Protein AF-0000000078662910 (afdb_homodimer)

Secondary structure (DSSP, 8-state):
--HHHHHHHHHHHH-TTS-HHHHHHHTT--HHHHHHHHHHHHHTTSEEEEEEEE-GGGGT--EEEEEEEEES---HHHHHHHHHHHTT-TTEEEEEEESSSSSEEEEEEESSHHHHHHHHHHTGGGSTTEEEEEEEEEEEEEE------GGGSPP-/--HHHHHHHHHHHH-TTS-HHHHHHHHT--HHHHHHHHHHHHHTTSEEEEEEEE-GGGGT--EEEEEEEEES---HHHHHHHHHHHTT-TTEEEEEEESSSSSEEEEEEESSHHHHHHHHHHTGGGSTTEEEEEEEEEEEEEE------GGGSPP-

Radius of gyration: 20.31 Å; Cα contacts (8 Å, |Δi|>4): 574; chains: 2; bounding box: 44×54×47 Å

Structure (mmCIF, N/CA/C/O backbone):
data_AF-0000000078662910-model_v1
#
loop_
_entity.id
_entity.type
_entity.pdbx_description
1 polymer 'Transcriptional regulator, AsnC family'
#
loop_
_atom_site.group_PDB
_atom_site.id
_atom_site.type_symbol
_atom_site.label_atom_id
_atom_site.label_alt_id
_atom_site.label_comp_id
_atom_site.label_asym_id
_atom_site.label_entity_id
_atom_site.label_seq_id
_atom_site.pdbx_PDB_ins_code
_atom_site.Cartn_x
_atom_site.Cartn_y
_atom_site.Cartn_z
_atom_site.occupancy
_atom_site.B_iso_or_equiv
_atom_site.auth_seq_id
_atom_site.auth_comp_id
_atom_site.auth_asym_id
_atom_site.auth_atom_id
_atom_site.pdbx_PDB_model_num
ATOM 1 N N . MET A 1 1 ? -18.156 4.426 16.062 1 88.19 1 MET A N 1
ATOM 2 C CA . MET A 1 1 ? -17.859 5.375 15 1 88.19 1 MET A CA 1
ATOM 3 C C . MET A 1 1 ? -19.109 5.703 14.195 1 88.19 1 MET A C 1
ATOM 5 O O . MET A 1 1 ? -19.859 4.805 13.805 1 88.19 1 MET A O 1
ATOM 9 N N . ASP A 1 2 ? -19.359 6.934 14.062 1 91.56 2 ASP A N 1
ATOM 10 C CA . ASP A 1 2 ? -20.562 7.344 13.336 1 91.56 2 ASP A CA 1
ATOM 11 C C . ASP A 1 2 ? -20.219 7.891 11.953 1 91.56 2 ASP A C 1
ATOM 13 O O . ASP A 1 2 ? -19.078 7.758 11.5 1 91.56 2 ASP A O 1
ATOM 17 N N . ARG A 1 3 ? -21.25 8.406 11.281 1 91.94 3 ARG A N 1
ATOM 18 C CA . ARG A 1 3 ? -21.109 8.844 9.891 1 91.94 3 ARG A CA 1
ATOM 19 C C . ARG A 1 3 ? -20.109 9.992 9.781 1 91.94 3 ARG A C 1
ATOM 21 O O . ARG A 1 3 ? -19.391 10.102 8.789 1 91.94 3 ARG A O 1
ATOM 28 N N . ALA A 1 4 ? -20.109 10.82 10.773 1 93.5 4 ALA A N 1
ATOM 29 C CA . ALA A 1 4 ? -19.188 11.945 10.773 1 93.5 4 ALA A CA 1
ATOM 30 C C . ALA A 1 4 ? -17.734 11.469 10.867 1 93.5 4 ALA A C 1
ATOM 32 O O . ALA A 1 4 ? -16.859 11.992 10.172 1 93.5 4 ALA A O 1
ATOM 33 N N . ASP A 1 5 ? -17.516 10.492 11.727 1 95.31 5 ASP A N 1
ATOM 34 C CA . ASP A 1 5 ? -16.188 9.914 11.852 1 95.31 5 ASP A CA 1
ATOM 35 C C . ASP A 1 5 ? -15.711 9.328 10.516 1 95.31 5 ASP A C 1
ATOM 37 O O . ASP A 1 5 ? -14.57 9.555 10.109 1 95.31 5 ASP A O 1
ATOM 41 N N . LEU A 1 6 ? -16.594 8.641 9.883 1 95 6 LEU A N 1
ATOM 42 C CA . LEU A 1 6 ? -16.234 7.992 8.617 1 95 6 LEU A CA 1
ATOM 43 C C . LEU A 1 6 ? -15.953 9.031 7.539 1 95 6 LEU A C 1
ATOM 45 O O . LEU A 1 6 ? -15.031 8.859 6.738 1 95 6 LEU A O 1
ATOM 49 N N . ALA A 1 7 ? -16.75 10.016 7.535 1 94.81 7 ALA A N 1
ATOM 50 C CA . ALA A 1 7 ? -16.516 11.109 6.59 1 94.81 7 ALA A CA 1
ATOM 51 C C . ALA A 1 7 ? -15.164 11.766 6.828 1 94.81 7 ALA A C 1
ATOM 53 O O . ALA A 1 7 ? -14.445 12.086 5.879 1 94.81 7 ALA A O 1
ATOM 54 N N . LEU A 1 8 ? -14.859 11.961 8.055 1 96.06 8 LEU A N 1
ATOM 55 C CA . LEU A 1 8 ? -13.57 12.539 8.414 1 96.06 8 LEU A CA 1
ATOM 56 C C . LEU A 1 8 ? -12.43 11.648 7.953 1 96.06 8 LEU A C 1
ATOM 58 O O . LEU A 1 8 ? -11.453 12.133 7.367 1 96.06 8 LEU A O 1
ATOM 62 N N . LEU A 1 9 ? -12.586 10.406 8.211 1 97.06 9 LEU A N 1
ATOM 63 C CA . LEU A 1 9 ? -11.547 9.453 7.836 1 97.06 9 LEU A CA 1
ATOM 64 C C . LEU A 1 9 ? -11.344 9.43 6.324 1 97.06 9 LEU A C 1
ATOM 66 O O . LEU A 1 9 ? -10.211 9.344 5.844 1 97.06 9 LEU A O 1
ATOM 70 N N . GLU A 1 10 ? -12.422 9.477 5.605 1 95.75 10 GLU A N 1
ATOM 71 C CA . GLU A 1 10 ? -12.328 9.539 4.148 1 95.75 10 GLU A CA 1
ATOM 72 C C . GLU A 1 10 ? -11.562 10.781 3.699 1 95.75 10 GLU A C 1
ATOM 74 O O . GLU A 1 10 ? -10.664 10.695 2.863 1 95.75 10 GLU A O 1
ATOM 79 N N . ALA A 1 11 ? -11.914 11.875 4.281 1 95.56 11 ALA A N 1
ATOM 80 C CA . ALA A 1 11 ? -11.312 13.148 3.895 1 95.56 11 ALA A CA 1
ATOM 81 C C . ALA A 1 11 ? -9.828 13.188 4.25 1 95.56 11 ALA A C 1
ATOM 83 O O . ALA A 1 11 ? -9 13.617 3.443 1 95.56 11 ALA A O 1
ATOM 84 N N . ILE A 1 12 ? -9.477 12.711 5.383 1 96.12 12 ILE A N 1
ATOM 85 C CA . ILE A 1 12 ? -8.102 12.844 5.848 1 96.12 12 ILE A CA 1
ATOM 86 C C . ILE A 1 12 ? -7.211 11.82 5.141 1 96.12 12 ILE A C 1
ATOM 88 O O . ILE A 1 12 ? -6.016 12.055 4.953 1 96.12 12 ILE A O 1
ATOM 92 N N . GLN A 1 13 ? -7.73 10.695 4.754 1 96.31 13 GLN A N 1
ATOM 93 C CA . GLN A 1 13 ? -6.984 9.766 3.908 1 96.31 13 GLN A CA 1
ATOM 94 C C . GLN A 1 13 ? -6.625 10.406 2.57 1 96.31 13 GLN A C 1
ATOM 96 O O . GLN A 1 13 ? -5.527 10.203 2.051 1 96.31 13 GLN A O 1
ATOM 101 N N . ALA A 1 14 ? -7.574 11.141 2.129 1 93.81 14 ALA A N 1
ATOM 102 C CA . ALA A 1 14 ? -7.395 11.773 0.824 1 93.81 14 ALA A CA 1
ATOM 103 C C . ALA A 1 14 ? -6.398 12.922 0.903 1 93.81 14 ALA A C 1
ATOM 105 O O . ALA A 1 14 ? -5.562 13.094 0.013 1 93.81 14 ALA A O 1
ATOM 106 N N . ASP A 1 15 ? -6.535 13.68 1.984 1 94.56 15 ASP A N 1
ATOM 107 C CA . ASP A 1 15 ? -5.672 14.844 2.152 1 94.56 15 ASP A CA 1
ATOM 108 C C . ASP A 1 15 ? -5.539 15.227 3.625 1 94.56 15 ASP A C 1
ATOM 110 O O . ASP A 1 15 ? -6.395 15.914 4.176 1 94.56 15 ASP A O 1
ATOM 114 N N . SER A 1 16 ? -4.391 14.914 4.129 1 94.94 16 SER A N 1
ATOM 115 C CA . SER A 1 16 ? -4.191 15.211 5.543 1 94.94 16 SER A CA 1
ATOM 116 C C . SER A 1 16 ? -3.543 16.578 5.738 1 94.94 16 SER A C 1
ATOM 118 O O . SER A 1 16 ? -3.3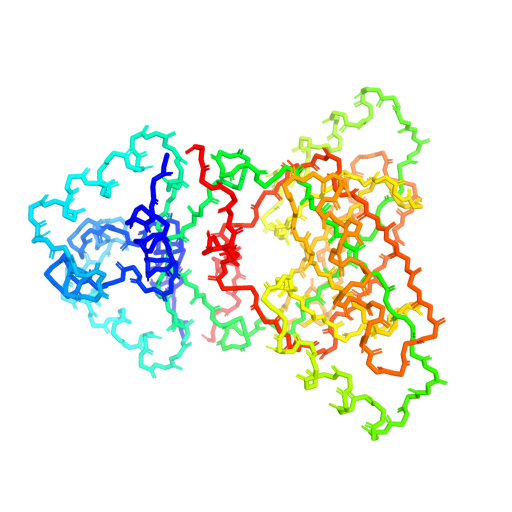24 17.016 6.875 1 94.94 16 SER A O 1
ATOM 120 N N . ALA A 1 17 ? -3.26 17.219 4.684 1 92.44 17 ALA A N 1
ATOM 121 C CA . ALA A 1 17 ? -2.648 18.547 4.781 1 92.44 17 ALA A CA 1
ATOM 122 C C . ALA A 1 17 ? -3.707 19.625 4.984 1 92.44 17 ALA A C 1
ATOM 124 O O . ALA A 1 17 ? -3.381 20.766 5.293 1 92.44 17 ALA A O 1
ATOM 125 N N . LEU A 1 18 ? -4.914 19.297 4.82 1 93.12 18 LEU A N 1
ATOM 126 C CA . LEU A 1 18 ? -6 20.25 5.004 1 93.12 18 LEU A CA 1
ATOM 127 C C . LEU A 1 18 ? -6 20.812 6.422 1 93.12 18 LEU A C 1
ATOM 129 O O . LEU A 1 18 ? -5.762 20.078 7.383 1 93.12 18 LEU A O 1
ATOM 133 N N . SER A 1 19 ? -6.336 22.062 6.508 1 94.31 19 SER A N 1
ATOM 134 C CA . SER A 1 19 ? -6.535 22.641 7.836 1 94.31 19 SER A CA 1
ATOM 135 C C . SER A 1 19 ? -7.781 22.078 8.5 1 94.31 19 SER A C 1
ATOM 137 O O . SER A 1 19 ? -8.68 21.562 7.824 1 94.31 19 SER A O 1
ATOM 139 N N . ILE A 1 20 ? -7.793 22.203 9.797 1 95.38 20 ILE A N 1
ATOM 140 C CA . ILE A 1 20 ? -8.969 21.766 10.539 1 95.38 20 ILE A CA 1
ATOM 141 C C . ILE A 1 20 ? -10.203 22.5 10.039 1 95.38 20 ILE A C 1
ATOM 143 O O . ILE A 1 20 ? -11.281 21.906 9.906 1 95.38 20 ILE A O 1
ATOM 147 N N . SER A 1 21 ? -10.016 23.781 9.773 1 96.81 21 SER A N 1
ATOM 148 C CA . SER A 1 21 ? -11.133 24.594 9.281 1 96.81 21 SER A CA 1
ATOM 149 C C . SER A 1 21 ? -11.625 24.078 7.934 1 96.81 21 SER A C 1
ATOM 151 O O . SER A 1 21 ? -12.836 23.922 7.727 1 96.81 21 SER A O 1
ATOM 153 N N . ASP A 1 22 ? -10.789 23.812 6.984 1 96.75 22 ASP A N 1
ATOM 154 C CA . ASP A 1 22 ? -11.148 23.297 5.664 1 96.75 22 ASP A CA 1
ATOM 155 C C . ASP A 1 22 ? -11.789 21.922 5.77 1 96.75 22 ASP A C 1
ATOM 157 O O . ASP A 1 22 ? -12.773 21.641 5.086 1 96.75 22 ASP A O 1
ATOM 161 N N . LEU A 1 23 ? -11.219 21.109 6.609 1 96.25 23 LEU A N 1
ATOM 162 C CA . LEU A 1 23 ? -11.75 19.766 6.836 1 96.25 23 LEU A CA 1
ATOM 163 C C . LEU A 1 23 ? -13.164 19.828 7.41 1 96.25 23 LEU A C 1
ATOM 165 O O . LEU A 1 23 ? -14.055 19.109 6.961 1 96.25 23 LEU A O 1
ATOM 169 N N . ALA A 1 24 ? -13.281 20.656 8.406 1 97.19 24 ALA A N 1
ATOM 170 C CA . ALA A 1 24 ? -14.586 20.828 9.047 1 97.19 24 ALA A CA 1
ATOM 171 C C . ALA A 1 24 ? -15.648 21.234 8.031 1 97.19 24 ALA A C 1
ATOM 173 O O . ALA A 1 24 ? -16.766 20.688 8.047 1 97.19 24 ALA A O 1
ATOM 174 N N . GLU A 1 25 ? -15.32 22.172 7.172 1 96.69 25 GLU A N 1
ATOM 175 C CA . GLU A 1 25 ? -16.234 22.609 6.121 1 96.69 25 GLU A CA 1
ATOM 176 C C . GLU A 1 25 ? -16.578 21.453 5.18 1 96.69 25 GLU A C 1
ATOM 178 O O . GLU A 1 25 ? -17.75 21.266 4.828 1 96.69 25 GLU A O 1
ATOM 183 N N . LYS A 1 26 ? -15.633 20.688 4.871 1 95.19 26 LYS A N 1
ATOM 184 C CA . LYS A 1 26 ? -15.797 19.594 3.928 1 95.19 26 LYS A CA 1
ATOM 185 C C . LYS A 1 26 ? -16.75 18.531 4.477 1 95.19 26 LYS A C 1
ATOM 187 O O . LYS A 1 26 ? -17.5 17.906 3.721 1 95.19 26 LYS A O 1
ATOM 192 N N . VAL A 1 27 ? -16.734 18.328 5.766 1 95.5 27 VAL A N 1
ATOM 193 C CA . VAL A 1 27 ? -17.516 17.219 6.324 1 95.5 27 VAL A CA 1
ATOM 194 C C . VAL A 1 27 ? -18.703 17.781 7.109 1 95.5 27 VAL A C 1
ATOM 196 O O . VAL A 1 27 ? -19.359 17.047 7.852 1 95.5 27 VAL A O 1
ATOM 199 N N . SER A 1 28 ? -18.922 19.047 7.074 1 96.06 28 SER A N 1
ATOM 200 C CA . SER A 1 28 ? -20.078 19.734 7.672 1 96.06 28 SER A CA 1
ATOM 201 C C . SER A 1 28 ? -20.062 19.594 9.188 1 96.06 28 SER A C 1
ATOM 203 O O . SER A 1 28 ? -21.078 19.203 9.781 1 96.06 28 SER A O 1
ATOM 205 N N . LEU A 1 29 ? -18.969 19.875 9.734 1 97.06 29 LEU A N 1
ATOM 206 C CA . LEU A 1 29 ? -18.781 19.953 11.18 1 97.06 29 LEU A CA 1
ATOM 207 C C . LEU A 1 29 ? -18.266 21.328 11.578 1 97.06 29 LEU A C 1
ATOM 209 O O . LEU A 1 29 ? -17.797 22.094 10.734 1 97.06 29 LEU A O 1
ATOM 213 N N . SER A 1 30 ? -18.484 21.609 12.883 1 97.44 30 SER A N 1
ATOM 214 C CA . SER A 1 30 ? -17.75 22.766 13.414 1 97.44 30 SER A CA 1
ATOM 215 C C . SER A 1 30 ? -16.266 22.453 13.547 1 97.44 30 SER A C 1
ATOM 217 O O . SER A 1 30 ? -15.883 21.297 13.711 1 97.44 30 SER A O 1
ATOM 219 N N . PRO A 1 31 ? -15.445 23.516 13.461 1 97.56 31 PRO A N 1
ATOM 220 C CA . PRO A 1 31 ? -14.016 23.281 13.664 1 97.56 31 PRO A CA 1
ATOM 221 C C . PRO A 1 31 ? -13.711 22.609 15 1 97.56 31 PRO A C 1
ATOM 223 O O . PRO A 1 31 ? -12.844 21.734 15.07 1 97.56 31 PRO A O 1
ATOM 226 N N . SER A 1 32 ? -14.406 22.953 16.047 1 97.94 32 SER A N 1
ATOM 227 C CA . SER A 1 32 ? -14.18 22.359 17.359 1 97.94 32 SER A CA 1
ATOM 228 C C . SER A 1 32 ? -14.547 20.875 17.375 1 97.94 32 SER A C 1
ATOM 230 O O . SER A 1 32 ? -13.805 20.047 17.922 1 97.94 32 SER A O 1
ATOM 232 N N . ALA A 1 33 ? -15.656 20.5 16.859 1 97.5 33 ALA A N 1
ATOM 233 C CA . ALA A 1 33 ? -16.094 19.109 16.766 1 97.5 33 ALA A CA 1
ATOM 234 C C . ALA A 1 33 ? -15.117 18.297 15.914 1 97.5 33 ALA A C 1
ATOM 236 O O . ALA A 1 33 ? -14.773 17.156 16.266 1 97.5 33 ALA A O 1
ATOM 237 N N . CYS A 1 34 ? -14.734 18.938 14.789 1 97.94 34 CYS A N 1
ATOM 238 C CA . CYS A 1 34 ? -13.781 18.281 13.898 1 97.94 34 CYS A CA 1
ATOM 239 C C . CYS A 1 34 ? -12.477 17.969 14.625 1 97.94 34 CYS A C 1
ATOM 241 O O . CYS A 1 34 ? -11.984 16.844 14.57 1 97.94 34 CYS A O 1
ATOM 243 N N . HIS A 1 35 ? -11.984 18.922 15.297 1 97.19 35 HIS A N 1
ATOM 244 C CA . HIS A 1 35 ? -10.734 18.766 16.031 1 97.19 35 HIS A CA 1
ATOM 245 C C . HIS A 1 35 ? -10.859 17.672 17.094 1 97.19 35 HIS A C 1
ATOM 247 O O . HIS A 1 35 ? -9.992 16.797 17.203 1 97.19 35 HIS A O 1
ATOM 253 N N . ARG A 1 36 ? -11.875 17.703 17.828 1 97.75 36 ARG A N 1
ATOM 254 C CA . ARG A 1 36 ? -12.102 16.734 18.891 1 97.75 36 ARG A CA 1
ATOM 255 C C . ARG A 1 36 ? -12.203 15.32 18.328 1 97.75 36 ARG A C 1
ATOM 257 O O . ARG A 1 36 ? -11.633 14.383 18.891 1 97.75 36 ARG A O 1
ATOM 264 N N . ARG A 1 37 ? -12.852 15.18 17.344 1 97.62 37 ARG A N 1
ATOM 265 C CA . ARG A 1 37 ? -13.062 13.859 16.734 1 97.62 37 ARG A CA 1
ATOM 266 C C . ARG A 1 37 ? -11.758 13.312 16.156 1 97.62 37 ARG A C 1
ATOM 268 O O . ARG A 1 37 ? -11.461 12.125 16.297 1 97.62 37 ARG A O 1
ATOM 275 N N . ILE A 1 38 ? -11.062 14.133 15.453 1 97.25 38 ILE A N 1
ATOM 276 C CA . ILE A 1 38 ? -9.773 13.711 14.914 1 97.25 38 ILE A CA 1
ATOM 277 C C . ILE A 1 38 ? -8.867 13.234 16.047 1 97.25 38 ILE A C 1
ATOM 279 O O . ILE A 1 38 ? -8.242 12.18 15.945 1 97.25 38 ILE A O 1
ATOM 283 N N . LYS A 1 39 ? -8.859 14 17.109 1 97.44 39 LYS A N 1
ATOM 284 C CA . LYS A 1 39 ? -8.031 13.633 18.266 1 97.44 39 LYS A CA 1
ATOM 285 C C . LYS A 1 39 ? -8.469 12.297 18.844 1 97.44 39 LYS A C 1
ATOM 287 O O . LYS A 1 39 ? -7.625 11.469 19.219 1 97.44 39 LYS A O 1
ATOM 292 N N . ALA A 1 40 ? -9.68 12.102 18.938 1 97.94 40 ALA A N 1
ATOM 293 C CA . ALA A 1 40 ? -10.211 10.844 19.438 1 97.94 40 ALA A CA 1
ATOM 294 C C . ALA A 1 40 ? -9.812 9.68 18.531 1 97.94 40 ALA A C 1
ATOM 296 O O . ALA A 1 40 ? -9.453 8.602 19.016 1 97.94 40 ALA A O 1
ATOM 297 N N . LEU A 1 41 ? -9.898 9.922 17.25 1 97.81 41 LEU A N 1
ATOM 298 C CA . LEU A 1 41 ? -9.547 8.898 16.281 1 97.81 41 LEU A CA 1
ATOM 299 C C . LEU A 1 41 ? -8.055 8.594 16.328 1 97.81 41 LEU A C 1
ATOM 301 O O . LEU A 1 41 ? -7.645 7.445 16.125 1 97.81 41 LEU A O 1
ATOM 305 N N . GLU A 1 42 ? -7.258 9.562 16.594 1 97.69 42 GLU A N 1
ATOM 306 C CA . GLU A 1 42 ? -5.824 9.359 16.781 1 97.69 42 GLU A CA 1
ATOM 307 C C . GLU A 1 42 ? -5.539 8.594 18.078 1 97.69 42 GLU A C 1
ATOM 309 O O . GLU A 1 42 ? -4.766 7.633 18.062 1 97.69 42 GLU A O 1
ATOM 314 N N . GLN A 1 43 ? -6.176 8.938 19.141 1 97.81 43 GLN A N 1
ATOM 315 C CA . GLN A 1 43 ? -5.961 8.32 20.453 1 97.81 43 GLN A CA 1
ATOM 316 C C . GLN A 1 43 ? -6.398 6.859 20.453 1 97.81 43 GLN A C 1
ATOM 318 O O . GLN A 1 43 ? -5.793 6.023 21.125 1 97.81 43 GLN A O 1
ATOM 323 N N . SER A 1 44 ? -7.441 6.59 19.719 1 97.25 44 SER A N 1
ATOM 324 C CA . SER A 1 44 ? -7.949 5.227 19.641 1 97.25 44 SER A CA 1
ATOM 325 C C . SER A 1 44 ? -7.051 4.352 18.766 1 97.25 44 SER A C 1
ATOM 327 O O . SER A 1 44 ? -7.184 3.125 18.766 1 97.25 44 SER A O 1
ATOM 329 N N . GLY A 1 45 ? -6.164 4.984 17.938 1 97.69 45 GLY A N 1
ATOM 330 C CA . GLY A 1 45 ? -5.254 4.246 17.078 1 97.69 45 GLY A CA 1
ATOM 331 C C . GLY A 1 45 ? -5.809 4.008 15.688 1 97.69 45 GLY A C 1
ATOM 332 O O . GLY A 1 45 ? -5.121 3.453 14.828 1 97.69 45 GLY A O 1
ATOM 333 N N . VAL A 1 46 ? -7.109 4.414 15.453 1 97.62 46 VAL A N 1
ATOM 334 C CA . VAL A 1 46 ? -7.699 4.262 14.133 1 97.62 46 VAL A CA 1
ATOM 335 C C . VAL A 1 46 ? -6.852 4.996 13.094 1 97.62 46 VAL A C 1
ATOM 337 O O . VAL A 1 46 ? -6.559 4.453 12.023 1 97.62 46 VAL A O 1
ATOM 340 N N . ILE A 1 47 ? -6.57 6.227 13.445 1 97.5 47 ILE A N 1
ATOM 341 C CA . ILE A 1 47 ? -5.535 6.918 12.68 1 97.5 47 ILE A CA 1
ATOM 342 C C . ILE A 1 47 ? -4.16 6.543 13.227 1 97.5 47 ILE A C 1
ATOM 344 O O . ILE A 1 47 ? -3.77 6.992 14.305 1 97.5 47 ILE A O 1
ATOM 348 N N . ALA A 1 48 ? -3.455 5.82 12.477 1 96.44 48 ALA A N 1
ATOM 349 C CA . ALA A 1 48 ? -2.184 5.281 12.953 1 96.44 48 ALA A CA 1
ATOM 350 C C . ALA A 1 48 ? -1.059 6.297 12.781 1 96.44 48 ALA A C 1
ATOM 352 O O . ALA A 1 48 ? -0.179 6.41 13.633 1 96.44 48 ALA A O 1
ATOM 353 N N . SER A 1 49 ? -1.057 6.996 11.688 1 95.5 49 SER A N 1
ATOM 354 C CA . SER A 1 49 ? -0.016 7.98 11.398 1 95.5 49 SER A CA 1
ATOM 355 C C . SER A 1 49 ? -0.387 8.844 10.203 1 95.5 49 SER A C 1
ATOM 357 O O . SER A 1 49 ? -1.404 8.602 9.547 1 95.5 49 SER A O 1
ATOM 359 N N . TYR A 1 50 ? 0.358 9.836 10.055 1 95.81 50 TYR A N 1
ATOM 360 C CA . TYR A 1 50 ? 0.32 10.68 8.867 1 95.81 50 TYR A CA 1
ATOM 361 C C . TYR A 1 50 ? 1.626 10.586 8.086 1 95.81 50 TYR A C 1
ATOM 363 O O . TYR A 1 50 ? 2.707 10.539 8.68 1 95.81 50 TYR A O 1
ATOM 371 N N . GLY A 1 51 ? 1.503 10.508 6.82 1 95.19 51 GLY A N 1
ATOM 372 C CA . GLY A 1 51 ? 2.713 10.422 6.02 1 95.19 51 GLY A CA 1
ATOM 373 C C . GLY A 1 51 ? 2.531 10.938 4.605 1 95.19 51 GLY A C 1
ATOM 374 O O . GLY A 1 51 ? 1.41 10.977 4.094 1 95.19 51 GLY A O 1
ATOM 375 N N . ALA A 1 52 ? 3.621 11.273 3.975 1 96.5 52 ALA A N 1
ATOM 376 C CA . ALA A 1 52 ? 3.604 11.648 2.564 1 96.5 52 ALA A CA 1
ATOM 377 C C . ALA A 1 52 ? 3.545 10.422 1.665 1 96.5 52 ALA A C 1
ATOM 379 O O . ALA A 1 52 ? 4.188 9.406 1.948 1 96.5 52 ALA A O 1
ATOM 380 N N . ARG A 1 53 ? 2.729 10.492 0.677 1 96.5 53 ARG A N 1
ATOM 381 C CA . ARG A 1 53 ? 2.75 9.523 -0.414 1 96.5 53 ARG A CA 1
ATOM 382 C C . ARG A 1 53 ? 3.645 10 -1.553 1 96.5 53 ARG A C 1
ATOM 384 O O . ARG A 1 53 ? 3.418 11.07 -2.121 1 96.5 53 ARG A O 1
ATOM 391 N N . LEU A 1 54 ? 4.621 9.172 -1.831 1 96.94 54 LEU A N 1
ATOM 392 C CA . LEU A 1 54 ? 5.59 9.555 -2.852 1 96.94 54 LEU A CA 1
ATOM 393 C C . LEU A 1 54 ? 5.27 8.883 -4.184 1 96.94 54 LEU A C 1
ATOM 395 O O . LEU A 1 54 ? 4.57 7.871 -4.223 1 96.94 54 LEU A O 1
ATOM 399 N N . GLU A 1 55 ? 5.746 9.531 -5.23 1 96.25 55 GLU A N 1
ATOM 400 C CA . GLU A 1 55 ? 5.66 8.945 -6.566 1 96.25 55 GLU A CA 1
ATOM 401 C C . GLU A 1 55 ? 6.934 8.188 -6.918 1 96.25 55 GLU A C 1
ATOM 403 O O . GLU A 1 55 ? 7.941 8.789 -7.297 1 96.25 55 GLU A O 1
ATOM 408 N N . PRO A 1 56 ? 6.863 6.871 -6.863 1 95.06 56 PRO A N 1
ATOM 409 C CA . PRO A 1 56 ? 8.094 6.086 -6.988 1 95.06 56 PRO A CA 1
ATOM 410 C C . PRO A 1 56 ? 8.781 6.281 -8.336 1 95.06 56 PRO A C 1
ATOM 412 O O . PRO A 1 56 ? 10.016 6.285 -8.406 1 95.06 56 PRO A O 1
ATOM 415 N N . ARG A 1 57 ? 8.078 6.441 -9.406 1 94.31 57 ARG A N 1
ATOM 416 C CA . ARG A 1 57 ? 8.688 6.598 -10.719 1 94.31 57 ARG A CA 1
ATOM 417 C C . ARG A 1 57 ? 9.555 7.852 -10.773 1 94.31 57 ARG A C 1
ATOM 419 O O . ARG A 1 57 ? 10.617 7.852 -11.406 1 94.31 57 ARG A O 1
ATOM 426 N N . LEU A 1 58 ? 9.125 8.844 -10.078 1 94.88 58 LEU A N 1
ATOM 427 C CA . LEU A 1 58 ? 9.867 10.094 -10.062 1 94.88 58 LEU A CA 1
ATOM 428 C C . LEU A 1 58 ? 11.078 10 -9.133 1 94.88 58 LEU A C 1
ATOM 430 O O . LEU A 1 58 ? 11.961 10.852 -9.172 1 94.88 58 LEU A O 1
ATOM 434 N N . LEU A 1 59 ? 11.125 8.961 -8.352 1 94.06 59 LEU A N 1
ATOM 435 C CA . LEU A 1 59 ? 12.273 8.688 -7.488 1 94.06 59 LEU A CA 1
ATOM 436 C C . LEU A 1 59 ? 13.234 7.711 -8.156 1 94.06 59 LEU A C 1
ATOM 438 O O . LEU A 1 59 ? 14.25 7.332 -7.562 1 94.06 59 LEU A O 1
ATOM 442 N N . GLY A 1 60 ? 12.82 7.277 -9.32 1 93.5 60 GLY A N 1
ATOM 443 C CA . GLY A 1 60 ? 13.641 6.312 -10.039 1 93.5 60 GLY A CA 1
ATOM 444 C C . GLY A 1 60 ? 13.32 4.875 -9.672 1 93.5 60 GLY A C 1
ATOM 445 O O . GLY A 1 60 ? 14.008 3.951 -10.109 1 93.5 60 GLY A O 1
ATOM 446 N N . LEU A 1 61 ? 12.391 4.691 -8.82 1 94.81 61 LEU A N 1
ATOM 447 C CA . LEU A 1 61 ? 11.93 3.348 -8.484 1 94.81 61 LEU A CA 1
ATOM 448 C C . LEU A 1 61 ? 10.93 2.842 -9.523 1 94.81 61 LEU A C 1
ATOM 450 O O . LEU A 1 61 ? 9.719 2.865 -9.289 1 94.81 61 LEU A O 1
ATOM 454 N N . THR A 1 62 ? 11.422 2.295 -10.539 1 95.31 62 THR A N 1
ATOM 455 C CA . THR A 1 62 ? 10.594 2.006 -11.703 1 95.31 62 THR A CA 1
ATOM 456 C C . THR A 1 62 ? 10.219 0.53 -11.75 1 95.31 62 THR A C 1
ATOM 458 O O . THR A 1 62 ? 9.438 0.107 -12.602 1 95.31 62 THR A O 1
ATOM 461 N N . VAL A 1 63 ? 10.742 -0.214 -10.789 1 96.31 63 VAL A N 1
ATOM 462 C CA . VAL A 1 63 ? 10.484 -1.65 -10.75 1 96.31 63 VAL A CA 1
ATOM 463 C C . VAL A 1 63 ? 9.75 -2.008 -9.461 1 96.31 63 VAL A C 1
ATOM 465 O O . VAL A 1 63 ? 10.172 -1.612 -8.375 1 96.31 63 VAL A O 1
ATOM 468 N N . GLU A 1 64 ? 8.664 -2.588 -9.617 1 97.25 64 GLU A N 1
ATOM 469 C CA . GLU A 1 64 ? 7.918 -3.145 -8.5 1 97.25 64 GLU A CA 1
ATOM 470 C C . GLU A 1 64 ? 7.668 -4.641 -8.688 1 97.25 64 GLU A C 1
ATOM 472 O O . GLU A 1 64 ? 7.215 -5.066 -9.75 1 97.25 64 GLU A O 1
ATOM 477 N N . VAL A 1 65 ? 7.992 -5.395 -7.648 1 98.19 65 VAL A N 1
ATOM 478 C CA . VAL A 1 65 ? 7.961 -6.848 -7.77 1 98.19 65 VAL A CA 1
ATOM 479 C C . VAL A 1 65 ? 7.18 -7.449 -6.605 1 98.19 65 VAL A C 1
ATOM 481 O O . VAL A 1 65 ? 7.348 -7.031 -5.457 1 98.19 65 VAL A O 1
ATOM 484 N N . PHE A 1 66 ? 6.293 -8.336 -6.926 1 98.38 66 PHE A N 1
ATOM 485 C CA . PHE A 1 66 ? 5.668 -9.203 -5.934 1 98.38 66 PHE A CA 1
ATOM 486 C C . PHE A 1 66 ? 6.336 -10.578 -5.914 1 98.38 66 PHE A C 1
ATOM 488 O O . PHE A 1 66 ? 6.465 -11.227 -6.957 1 98.38 66 PHE A O 1
ATOM 495 N N . VAL A 1 67 ? 6.73 -11.008 -4.727 1 98.25 67 VAL A N 1
ATOM 496 C CA . VAL A 1 67 ? 7.504 -12.242 -4.613 1 98.25 67 VAL A CA 1
ATOM 497 C C . VAL A 1 67 ? 6.762 -13.234 -3.725 1 98.25 67 VAL A C 1
ATOM 499 O O . VAL A 1 67 ? 6.523 -12.969 -2.545 1 98.25 67 VAL A O 1
ATOM 502 N N . GLU A 1 68 ? 6.43 -14.352 -4.312 1 98.12 68 GLU A N 1
ATOM 503 C CA . GLU A 1 68 ? 5.887 -15.469 -3.549 1 98.12 68 GLU A CA 1
ATOM 504 C C . GLU A 1 68 ? 6.996 -16.312 -2.943 1 98.12 68 GLU A C 1
ATOM 506 O O . GLU A 1 68 ? 7.902 -16.766 -3.654 1 98.12 68 GLU A O 1
ATOM 511 N N . ILE A 1 69 ? 6.859 -16.562 -1.655 1 98.31 69 ILE A N 1
ATOM 512 C CA . ILE A 1 69 ? 7.883 -17.312 -0.934 1 98.31 69 ILE A CA 1
ATOM 513 C C . ILE A 1 69 ? 7.301 -18.625 -0.429 1 98.31 69 ILE A C 1
ATOM 515 O O . ILE A 1 69 ? 6.199 -18.656 0.129 1 98.31 69 ILE A O 1
ATOM 519 N N . THR A 1 70 ? 8.008 -19.688 -0.69 1 97.88 70 THR A N 1
ATOM 520 C CA . THR A 1 70 ? 7.734 -20.984 -0.088 1 97.88 70 THR A CA 1
ATOM 521 C C . THR A 1 70 ? 8.836 -21.375 0.894 1 97.88 70 THR A C 1
ATOM 523 O O . THR A 1 70 ? 10.023 -21.266 0.576 1 97.88 70 THR A O 1
ATOM 526 N N . LEU A 1 71 ? 8.469 -21.766 2.055 1 97.81 71 LEU A N 1
ATOM 527 C CA . LEU A 1 71 ? 9.438 -22.141 3.08 1 97.81 71 LEU A CA 1
ATOM 528 C C . LEU A 1 71 ? 9.719 -23.641 3.047 1 97.81 71 LEU A C 1
ATOM 530 O O . LEU A 1 71 ? 8.938 -24.406 2.494 1 97.81 71 LEU A O 1
ATOM 534 N N . THR A 1 72 ? 10.828 -24 3.658 1 96.38 72 THR A N 1
ATOM 535 C CA . THR A 1 72 ? 11.25 -25.391 3.754 1 96.38 72 THR A CA 1
ATOM 536 C C . THR A 1 72 ? 10.328 -26.172 4.699 1 96.38 72 THR A C 1
ATOM 538 O O . THR A 1 72 ? 10.172 -27.375 4.566 1 96.38 72 THR A O 1
ATOM 541 N N . SER A 1 73 ? 9.859 -25.469 5.688 1 93.5 73 SER A N 1
ATOM 542 C CA . SER A 1 73 ? 8.945 -26.062 6.668 1 93.5 73 SER A CA 1
ATOM 543 C C . SER A 1 73 ? 8.039 -25 7.281 1 93.5 73 SER A C 1
ATOM 545 O O . SER A 1 73 ? 8.367 -23.812 7.281 1 93.5 73 SER A O 1
ATOM 547 N N . GLN A 1 74 ? 6.938 -25.422 7.762 1 89.75 74 GLN A N 1
ATOM 548 C CA . GLN A 1 74 ? 5.98 -24.516 8.398 1 89.75 74 GLN A CA 1
ATOM 549 C C . GLN A 1 74 ? 6.09 -24.578 9.914 1 89.75 74 GLN A C 1
ATOM 551 O O . GLN A 1 74 ? 5.145 -24.219 10.625 1 89.75 74 GLN A O 1
ATOM 556 N N . SER A 1 75 ? 7.254 -25.047 10.352 1 94.69 75 SER A N 1
ATOM 557 C CA . SER A 1 75 ? 7.465 -25.031 11.797 1 94.69 75 SER A CA 1
ATOM 558 C C . SER A 1 75 ? 7.496 -23.609 12.336 1 94.69 75 SER A C 1
ATOM 560 O O . SER A 1 75 ? 7.926 -22.672 11.641 1 94.69 75 SER A O 1
ATOM 562 N N . ARG A 1 76 ? 7.098 -23.547 13.586 1 94.88 76 ARG A N 1
ATOM 563 C CA . ARG A 1 76 ? 7.074 -22.234 14.242 1 94.88 76 ARG A CA 1
ATOM 564 C C . ARG A 1 76 ? 8.461 -21.594 14.219 1 94.88 76 ARG A C 1
ATOM 566 O O . ARG A 1 76 ? 8.578 -20.375 14.008 1 94.88 76 ARG A O 1
ATOM 573 N N . GLU A 1 77 ? 9.445 -22.406 14.445 1 96.19 77 GLU A N 1
ATOM 574 C CA . GLU A 1 77 ? 10.812 -21.891 14.508 1 96.19 77 GLU A CA 1
ATOM 575 C C . GLU A 1 77 ? 11.227 -21.281 13.172 1 96.19 77 GLU A C 1
ATOM 577 O O . GLU A 1 77 ? 11.758 -20.172 13.133 1 96.19 77 GLU A O 1
ATOM 582 N N . VAL A 1 78 ? 11 -21.984 12.141 1 96.38 78 VAL A N 1
ATOM 583 C CA . VAL A 1 78 ? 11.375 -21.531 10.812 1 96.38 78 VAL A CA 1
ATOM 584 C C . VAL A 1 78 ? 10.586 -20.266 10.461 1 96.38 78 VAL A C 1
ATOM 586 O O . VAL A 1 78 ? 11.148 -19.281 9.969 1 96.38 78 VAL A O 1
ATOM 589 N N . MET A 1 79 ? 9.32 -20.281 10.711 1 97.31 79 MET A N 1
ATOM 590 C CA . MET A 1 79 ? 8.453 -19.141 10.406 1 97.31 79 MET A CA 1
ATOM 591 C C . MET A 1 79 ? 8.875 -17.906 11.211 1 97.31 79 MET A C 1
ATOM 593 O O . MET A 1 79 ? 8.961 -16.812 10.664 1 97.31 79 MET A O 1
ATOM 597 N N . ASP A 1 80 ? 9.211 -18.125 12.477 1 97.56 80 ASP A N 1
ATOM 598 C CA . ASP A 1 80 ? 9.617 -17.016 13.328 1 97.56 80 ASP A CA 1
ATOM 599 C C . ASP A 1 80 ? 10.922 -16.391 12.828 1 97.56 80 ASP A C 1
ATOM 601 O O . ASP A 1 80 ? 11.055 -15.156 12.789 1 97.56 80 ASP A O 1
ATOM 605 N N . ARG A 1 81 ? 11.852 -17.25 12.5 1 97.56 81 ARG A N 1
ATOM 606 C CA . ARG A 1 81 ? 13.133 -16.766 12 1 97.56 81 ARG A CA 1
ATOM 607 C C . ARG A 1 81 ? 12.961 -15.984 10.703 1 97.56 81 ARG A C 1
ATOM 609 O O . ARG A 1 81 ? 13.562 -14.922 10.516 1 97.56 81 ARG A O 1
ATOM 616 N N . PHE A 1 82 ? 12.148 -16.484 9.852 1 98.06 82 PHE A N 1
ATOM 617 C CA . PHE A 1 82 ? 11.859 -15.828 8.586 1 98.06 82 PHE A CA 1
ATOM 618 C C . PHE A 1 82 ? 11.234 -14.461 8.812 1 98.06 82 PHE A C 1
ATOM 620 O O . PHE A 1 82 ? 11.711 -13.453 8.289 1 98.06 82 PHE A O 1
ATOM 627 N N . GLU A 1 83 ? 10.156 -14.383 9.641 1 98 83 GLU A N 1
ATOM 628 C CA . GLU A 1 83 ? 9.383 -13.164 9.875 1 98 83 GLU A CA 1
ATOM 629 C C . GLU A 1 83 ? 10.242 -12.094 10.555 1 98 83 GLU A C 1
ATOM 631 O O . GLU A 1 83 ? 10.117 -10.906 10.25 1 98 83 GLU A O 1
ATOM 636 N N . ARG A 1 84 ? 11.117 -12.508 11.391 1 97.25 84 ARG A N 1
ATOM 637 C CA . ARG A 1 84 ? 12.039 -11.57 12.016 1 97.25 84 ARG A CA 1
ATOM 638 C C . ARG A 1 84 ? 13.008 -10.984 10.992 1 97.25 84 ARG A C 1
ATOM 640 O O . ARG A 1 84 ? 13.234 -9.773 10.969 1 97.25 84 ARG A O 1
ATOM 647 N N . ALA A 1 85 ? 13.531 -11.812 10.172 1 97.69 85 ALA A N 1
ATOM 648 C CA . ALA A 1 85 ? 14.516 -11.406 9.172 1 97.69 85 ALA A CA 1
ATOM 649 C C . ALA A 1 85 ? 13.914 -10.438 8.164 1 97.69 85 ALA A C 1
ATOM 651 O O . ALA A 1 85 ? 14.578 -9.5 7.711 1 97.69 85 ALA A O 1
ATOM 652 N N . VAL A 1 86 ? 12.656 -10.672 7.75 1 97.31 86 VAL A N 1
ATOM 653 C CA . VAL A 1 86 ? 11.961 -9.805 6.809 1 97.31 86 VAL A CA 1
ATOM 654 C C . VAL A 1 86 ? 12.008 -8.359 7.305 1 97.31 86 VAL A C 1
ATOM 656 O O . VAL A 1 86 ? 12.188 -7.43 6.512 1 97.31 86 VAL A O 1
ATOM 659 N N . GLY A 1 87 ? 11.836 -8.188 8.609 1 95.06 87 GLY A N 1
ATOM 660 C CA . GLY A 1 87 ? 11.836 -6.867 9.219 1 95.06 87 GLY A CA 1
ATOM 661 C C . GLY A 1 87 ? 13.172 -6.16 9.133 1 95.06 87 GLY A C 1
ATOM 662 O O . GLY A 1 87 ? 13.242 -4.934 9.242 1 95.06 87 GLY A O 1
ATOM 663 N N . ASP A 1 88 ? 14.234 -6.867 8.859 1 93.5 88 ASP A N 1
ATOM 664 C CA . ASP A 1 88 ? 15.594 -6.332 8.859 1 93.5 88 ASP A CA 1
ATOM 665 C C . ASP A 1 88 ? 15.938 -5.711 7.512 1 93.5 88 ASP A C 1
ATOM 667 O O . ASP A 1 88 ? 16.938 -5.008 7.387 1 93.5 88 ASP A O 1
ATOM 671 N N . PHE A 1 89 ? 15.133 -5.926 6.555 1 93.31 89 PHE A N 1
ATOM 672 C CA . PHE A 1 89 ? 15.469 -5.469 5.215 1 93.31 89 PHE A CA 1
ATOM 673 C C . PHE A 1 89 ? 14.508 -4.379 4.754 1 93.31 89 PHE A C 1
ATOM 675 O O . PHE A 1 89 ? 13.344 -4.656 4.457 1 93.31 89 PHE A O 1
ATOM 682 N N . ASP A 1 90 ? 15.008 -3.197 4.469 1 89.56 90 ASP A N 1
ATOM 683 C CA . ASP A 1 90 ? 14.195 -2.047 4.078 1 89.56 90 ASP A CA 1
ATOM 684 C C . ASP A 1 90 ? 13.68 -2.201 2.65 1 89.56 90 ASP A C 1
ATOM 686 O O . ASP A 1 90 ? 12.68 -1.588 2.279 1 89.56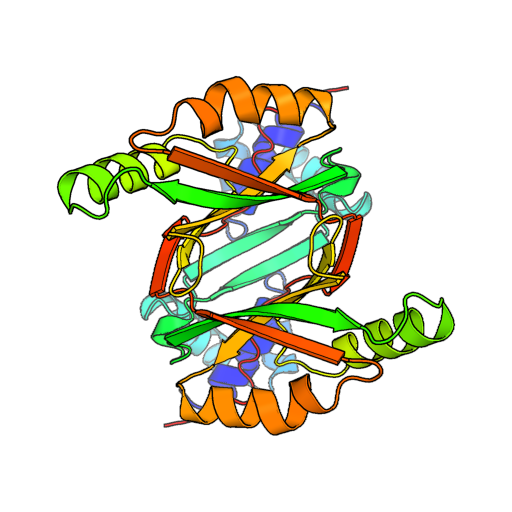 90 ASP A O 1
ATOM 690 N N . ASP A 1 91 ? 14.367 -3.039 1.947 1 90.94 91 ASP A N 1
ATOM 691 C CA . ASP A 1 91 ? 13.984 -3.232 0.552 1 90.94 91 ASP A CA 1
ATOM 692 C C . ASP A 1 91 ? 12.656 -3.973 0.446 1 90.94 91 ASP A C 1
ATOM 694 O O . ASP A 1 91 ? 12.008 -3.953 -0.604 1 90.94 91 ASP A O 1
ATOM 698 N N . ILE A 1 92 ? 12.336 -4.691 1.467 1 96.44 92 ILE A N 1
ATOM 699 C CA . ILE A 1 92 ? 11.023 -5.328 1.534 1 96.44 92 ILE A CA 1
ATOM 700 C C . ILE A 1 92 ? 9.992 -4.324 2.039 1 96.44 92 ILE A C 1
ATOM 702 O O . ILE A 1 92 ? 10.055 -3.889 3.191 1 96.44 92 ILE A O 1
ATOM 706 N N . LEU A 1 93 ? 9.07 -4.012 1.164 1 96.69 93 LEU A N 1
ATOM 707 C CA . LEU A 1 93 ? 8.086 -2.986 1.494 1 96.69 93 LEU A CA 1
ATOM 708 C C . LEU A 1 93 ? 6.965 -3.564 2.352 1 96.69 93 LEU A C 1
ATOM 710 O O . LEU A 1 93 ? 6.465 -2.895 3.256 1 96.69 93 LEU A O 1
ATOM 714 N N . GLU A 1 94 ? 6.531 -4.746 2.027 1 97.88 94 GLU A N 1
ATOM 715 C CA . GLU A 1 94 ? 5.438 -5.438 2.703 1 97.88 94 GLU A CA 1
ATOM 716 C C . GLU A 1 94 ? 5.637 -6.949 2.67 1 97.88 94 GLU A C 1
ATOM 718 O O . GLU A 1 94 ? 6.332 -7.469 1.794 1 97.88 94 GLU A O 1
ATOM 723 N N . CYS A 1 95 ? 5.02 -7.562 3.629 1 98.62 95 CYS A N 1
ATOM 724 C CA . CYS A 1 95 ? 5.031 -9.016 3.715 1 98.62 95 CYS A CA 1
ATOM 725 C C . CYS A 1 95 ? 3.75 -9.539 4.355 1 98.62 95 CYS A C 1
ATOM 727 O O . CYS A 1 95 ? 3.32 -9.023 5.395 1 98.62 95 CYS A O 1
ATOM 729 N N . HIS A 1 96 ? 3.201 -10.508 3.717 1 98.56 96 HIS A N 1
ATOM 730 C CA . HIS A 1 96 ? 1.977 -11.133 4.203 1 98.56 96 HIS A CA 1
ATOM 731 C C . HIS A 1 96 ? 2.137 -12.648 4.309 1 98.56 96 HIS A C 1
ATOM 733 O O . HIS A 1 96 ? 2.67 -13.281 3.398 1 98.56 96 HIS A O 1
ATOM 739 N N . LEU A 1 97 ? 1.692 -13.25 5.398 1 98.5 97 LEU A N 1
ATOM 740 C CA . LEU A 1 97 ? 1.431 -14.68 5.449 1 98.5 97 LEU A CA 1
ATOM 741 C C . LEU A 1 97 ? 0.165 -15.031 4.676 1 98.5 97 LEU A C 1
ATOM 743 O O . LEU A 1 97 ? -0.9 -14.461 4.93 1 98.5 97 LEU A O 1
ATOM 747 N N . MET A 1 98 ? 0.238 -16.016 3.873 1 98.12 98 MET A N 1
ATOM 748 C CA . MET A 1 98 ? -0.824 -16.219 2.893 1 98.12 98 MET A CA 1
ATOM 749 C C . MET A 1 98 ? -1.523 -17.562 3.125 1 98.12 98 MET A C 1
ATOM 751 O O . MET A 1 98 ? -0.918 -18.5 3.639 1 98.12 98 MET A O 1
ATOM 755 N N . SER A 1 99 ? -2.799 -17.688 2.695 1 96.12 99 SER A N 1
ATOM 756 C CA . SER A 1 99 ? -3.562 -18.922 2.725 1 96.12 99 SER A CA 1
ATOM 757 C C . SER A 1 99 ? -3.385 -19.719 1.432 1 96.12 99 SER A C 1
ATOM 759 O O . SER A 1 99 ? -3.842 -20.859 1.325 1 96.12 99 SER A O 1
ATOM 761 N N . GLY A 1 100 ? -2.725 -19.188 0.469 1 85.81 100 GLY A N 1
ATOM 762 C CA . GLY A 1 100 ? -2.668 -19.797 -0.85 1 85.81 100 GLY A CA 1
ATOM 763 C C . GLY A 1 100 ? -1.466 -20.703 -1.037 1 85.81 100 GLY A C 1
ATOM 764 O O . GLY A 1 100 ? -0.939 -21.25 -0.067 1 85.81 100 GLY A O 1
ATOM 765 N N . ALA A 1 101 ? -1.103 -20.891 -2.305 1 88.38 101 ALA A N 1
ATOM 766 C CA . ALA A 1 101 ? -0.038 -21.812 -2.68 1 88.38 101 ALA A CA 1
ATOM 767 C C . ALA A 1 101 ? 1.306 -21.375 -2.111 1 88.38 101 ALA A C 1
ATOM 769 O O . ALA A 1 101 ? 2.139 -22.203 -1.745 1 88.38 101 ALA A O 1
ATOM 770 N N . ALA A 1 102 ? 1.485 -20.109 -2.01 1 93.81 102 ALA A N 1
ATOM 771 C CA . ALA A 1 102 ? 2.709 -19.594 -1.408 1 93.81 102 ALA A CA 1
ATOM 772 C C . ALA A 1 102 ? 2.523 -19.344 0.086 1 93.81 102 ALA A C 1
ATOM 774 O O . ALA A 1 102 ? 1.428 -19 0.532 1 93.81 102 ALA A O 1
ATOM 775 N N . ASP A 1 103 ? 3.627 -19.484 0.838 1 97.69 103 ASP A N 1
ATOM 776 C CA . ASP A 1 103 ? 3.574 -19.219 2.271 1 97.69 103 ASP A CA 1
ATOM 777 C C . ASP A 1 103 ? 3.506 -17.719 2.547 1 97.69 103 ASP A C 1
ATOM 779 O O . ASP A 1 103 ? 2.73 -17.266 3.395 1 97.69 103 ASP A O 1
ATOM 783 N N . TYR A 1 104 ? 4.328 -16.984 1.816 1 98.5 104 TYR A N 1
ATOM 784 C CA . TYR A 1 104 ? 4.355 -15.531 2.012 1 98.5 104 TYR A CA 1
ATOM 785 C C . TYR A 1 104 ? 4.32 -14.805 0.674 1 98.5 104 TYR A C 1
ATOM 787 O O . TYR A 1 104 ? 4.754 -15.336 -0.347 1 98.5 104 TYR A O 1
ATOM 795 N N . LEU A 1 105 ? 3.775 -13.578 0.676 1 98.56 105 LEU A N 1
ATOM 796 C CA . LEU A 1 105 ? 3.846 -12.633 -0.431 1 98.56 105 LEU A CA 1
ATOM 797 C C . LEU A 1 105 ? 4.574 -11.359 -0.013 1 98.56 105 LEU A C 1
ATOM 799 O O . LEU A 1 105 ? 4.184 -10.711 0.958 1 98.56 105 LEU A O 1
ATOM 803 N N . LEU A 1 106 ? 5.652 -11.039 -0.688 1 98.62 106 LEU A N 1
ATOM 804 C CA . LEU A 1 106 ? 6.43 -9.828 -0.444 1 98.62 106 LEU A CA 1
ATOM 805 C C . LEU A 1 106 ? 6.219 -8.812 -1.559 1 98.62 106 LEU A C 1
ATOM 807 O O . LEU A 1 106 ? 5.93 -9.18 -2.699 1 98.62 106 LEU A O 1
ATOM 811 N N . ARG A 1 107 ? 6.324 -7.625 -1.262 1 98.44 107 ARG A N 1
ATOM 812 C CA . ARG A 1 107 ? 6.406 -6.523 -2.217 1 98.44 107 ARG A CA 1
ATOM 813 C C . ARG A 1 107 ? 7.766 -5.832 -2.141 1 98.44 107 ARG A C 1
ATOM 815 O O . ARG A 1 107 ? 8.234 -5.488 -1.053 1 98.44 107 ARG A O 1
ATOM 822 N N . VAL A 1 108 ? 8.406 -5.625 -3.275 1 97.75 108 VAL A N 1
ATOM 823 C CA . VAL A 1 108 ? 9.734 -5.039 -3.355 1 97.75 108 VAL A CA 1
ATOM 824 C C . VAL A 1 108 ? 9.766 -3.967 -4.445 1 97.75 108 VAL A C 1
ATOM 826 O O . VAL A 1 108 ? 9.117 -4.113 -5.484 1 97.75 108 VAL A O 1
ATOM 829 N N . ALA A 1 109 ? 10.477 -2.965 -4.227 1 95.25 109 ALA A N 1
ATOM 830 C CA . ALA A 1 109 ? 10.703 -1.931 -5.234 1 95.25 109 ALA A CA 1
ATOM 831 C C . ALA A 1 109 ? 12.188 -1.765 -5.523 1 95.25 109 ALA A C 1
ATOM 833 O O . ALA A 1 109 ? 13.023 -1.882 -4.621 1 95.25 109 ALA A O 1
ATOM 834 N N . ALA A 1 110 ? 12.508 -1.479 -6.719 1 96 110 ALA A N 1
ATOM 835 C CA . ALA A 1 110 ? 13.883 -1.26 -7.168 1 96 110 ALA A CA 1
ATOM 836 C C . ALA A 1 110 ? 13.93 -0.205 -8.273 1 96 110 ALA A C 1
ATOM 838 O O . ALA A 1 110 ? 12.922 0.076 -8.922 1 96 110 ALA A O 1
ATOM 839 N N . CYS A 1 111 ? 15.117 0.342 -8.492 1 94.44 111 CYS A N 1
ATOM 840 C CA . CYS A 1 111 ? 15.297 1.35 -9.531 1 94.44 111 CYS A CA 1
ATOM 841 C C . CYS A 1 111 ? 15.297 0.712 -10.914 1 94.44 111 CYS A C 1
ATOM 843 O O . CYS A 1 111 ? 14.859 1.332 -11.883 1 94.44 111 CYS A O 1
ATOM 845 N N . ASP A 1 112 ? 15.898 -0.467 -10.977 1 94.88 112 ASP A N 1
ATOM 846 C CA . ASP A 1 112 ? 16 -1.209 -12.227 1 94.88 112 ASP A CA 1
ATOM 847 C C . ASP A 1 112 ? 16.234 -2.697 -11.969 1 94.88 112 ASP A C 1
ATOM 849 O O . ASP A 1 112 ? 16.203 -3.141 -10.812 1 94.88 112 ASP A O 1
ATOM 853 N N . LEU A 1 113 ? 16.344 -3.416 -13.055 1 96.06 113 LEU A N 1
ATOM 854 C CA . LEU A 1 113 ? 16.5 -4.863 -12.945 1 96.06 113 LEU A CA 1
ATOM 855 C C . LEU A 1 113 ? 17.797 -5.219 -12.25 1 96.06 113 LEU A C 1
ATOM 857 O O . LEU A 1 113 ? 17.875 -6.215 -11.523 1 96.06 113 LEU A O 1
ATOM 861 N N . ASP A 1 114 ? 18.828 -4.398 -12.484 1 96.56 114 ASP A N 1
ATOM 862 C CA . ASP A 1 114 ? 20.125 -4.648 -11.852 1 96.56 114 ASP A CA 1
ATOM 863 C C . ASP A 1 114 ? 20.016 -4.516 -10.336 1 96.56 114 ASP A C 1
ATOM 865 O O . ASP A 1 114 ? 20.562 -5.352 -9.602 1 96.56 114 ASP A O 1
ATOM 869 N N . GLN A 1 115 ? 19.406 -3.443 -9.922 1 94.69 115 GLN A N 1
ATOM 870 C CA . GLN A 1 115 ? 19.234 -3.299 -8.477 1 94.69 115 GLN A CA 1
ATOM 871 C C . GLN A 1 115 ? 18.375 -4.426 -7.914 1 94.69 115 GLN A C 1
ATOM 873 O O . GLN A 1 115 ? 18.625 -4.906 -6.805 1 94.69 115 GLN A O 1
ATOM 878 N N . TYR A 1 116 ? 17.344 -4.84 -8.711 1 97.12 116 TYR A N 1
ATOM 879 C CA . TYR A 1 116 ? 16.531 -5.941 -8.219 1 97.12 116 TYR A CA 1
ATOM 880 C C . TYR A 1 116 ? 17.359 -7.211 -8.07 1 97.12 116 TYR A C 1
ATOM 882 O O . TYR A 1 116 ? 17.203 -7.961 -7.102 1 97.12 116 TYR A O 1
ATOM 890 N N . ASP A 1 117 ? 18.109 -7.43 -9.031 1 97.25 117 ASP A N 1
ATOM 891 C CA . ASP A 1 117 ? 18.984 -8.594 -8.953 1 97.25 117 ASP A CA 1
ATOM 892 C C . ASP A 1 117 ? 19.828 -8.555 -7.676 1 97.25 117 ASP A C 1
ATOM 894 O O . ASP A 1 117 ? 19.984 -9.578 -7 1 97.25 117 ASP A O 1
ATOM 898 N N . ARG A 1 118 ? 20.359 -7.406 -7.336 1 96.19 118 ARG A N 1
ATOM 899 C CA . ARG A 1 118 ? 21.141 -7.254 -6.117 1 96.19 118 ARG A CA 1
ATOM 900 C C . ARG A 1 118 ? 20.297 -7.52 -4.879 1 96.19 118 ARG A C 1
ATOM 902 O O . ARG A 1 118 ? 20.734 -8.203 -3.951 1 96.19 118 ARG A O 1
ATOM 909 N N . ILE A 1 119 ? 19.094 -6.973 -4.895 1 95.62 119 ILE A N 1
ATOM 910 C CA . ILE A 1 119 ? 18.188 -7.199 -3.777 1 95.62 119 ILE A CA 1
ATOM 911 C C . ILE A 1 119 ? 17.891 -8.695 -3.648 1 95.62 119 ILE A C 1
ATOM 913 O O . ILE A 1 119 ? 17.875 -9.234 -2.541 1 95.62 119 ILE A O 1
ATOM 917 N N . HIS A 1 120 ? 17.609 -9.312 -4.773 1 97.06 120 HIS A N 1
ATOM 918 C CA . HIS A 1 120 ? 17.328 -10.742 -4.781 1 97.06 120 HIS A CA 1
ATOM 919 C C . HIS A 1 120 ? 18.469 -11.523 -4.148 1 97.06 120 HIS A C 1
ATOM 921 O O . HIS A 1 120 ? 18.25 -12.367 -3.273 1 97.06 120 HIS A O 1
ATOM 927 N N . ARG A 1 121 ? 19.656 -11.195 -4.496 1 96.31 121 ARG A N 1
ATOM 928 C CA . ARG A 1 121 ? 20.844 -11.938 -4.062 1 96.31 121 ARG A CA 1
ATOM 929 C C . ARG A 1 121 ? 21.188 -11.609 -2.615 1 96.31 121 ARG A C 1
ATOM 931 O O . ARG A 1 121 ? 21.469 -12.508 -1.819 1 96.31 121 ARG A O 1
ATOM 938 N N . ASP A 1 122 ? 21.078 -10.375 -2.285 1 95.56 122 ASP A N 1
ATOM 939 C CA . ASP A 1 122 ? 21.656 -9.914 -1.024 1 95.56 122 ASP A CA 1
ATOM 940 C C . ASP A 1 122 ? 20.594 -9.828 0.067 1 95.56 122 ASP A C 1
ATOM 942 O O . ASP A 1 122 ? 20.906 -9.672 1.246 1 95.56 122 ASP A O 1
ATOM 946 N N . CYS A 1 123 ? 19.359 -9.914 -0.281 1 95.62 123 CYS A N 1
ATOM 947 C CA . CYS A 1 123 ? 18.281 -9.82 0.692 1 95.62 123 CYS A CA 1
ATOM 948 C C . CYS A 1 123 ? 17.391 -11.055 0.644 1 95.62 123 CYS A C 1
ATOM 950 O O . CYS A 1 123 ? 17.438 -11.891 1.545 1 95.62 123 CYS A O 1
ATOM 952 N N . LEU A 1 124 ? 16.75 -11.32 -0.448 1 97.12 124 LEU A N 1
ATOM 953 C CA . LEU A 1 124 ? 15.727 -12.367 -0.529 1 97.12 124 LEU A CA 1
ATOM 954 C C . LEU A 1 124 ? 16.344 -13.75 -0.377 1 97.12 124 LEU A C 1
ATOM 956 O O . LEU A 1 124 ? 15.844 -14.586 0.374 1 97.12 124 LEU A O 1
ATOM 960 N N . ALA A 1 125 ? 17.453 -13.945 -1.064 1 95.94 125 ALA A N 1
ATOM 961 C CA . ALA A 1 125 ? 18.109 -15.25 -1.053 1 95.94 125 ALA A CA 1
ATOM 962 C C . ALA A 1 125 ? 18.734 -15.531 0.305 1 95.94 125 ALA A C 1
ATOM 964 O O . ALA A 1 125 ? 19.125 -16.656 0.594 1 95.94 125 ALA A O 1
ATOM 965 N N . ARG A 1 126 ? 18.812 -14.523 1.151 1 95.31 126 ARG A N 1
ATOM 966 C CA . ARG A 1 126 ? 19.438 -14.68 2.465 1 95.31 126 ARG A CA 1
ATOM 967 C C . ARG A 1 126 ? 18.375 -14.891 3.543 1 95.31 126 ARG A C 1
ATOM 969 O O . ARG A 1 126 ? 18.703 -15.133 4.707 1 95.31 126 ARG A O 1
ATOM 976 N N . LEU A 1 127 ? 17.156 -14.797 3.189 1 97.38 127 LEU A N 1
ATOM 977 C CA . LEU A 1 127 ? 16.094 -15.055 4.145 1 97.38 127 LEU A CA 1
ATOM 978 C C . LEU A 1 127 ? 16.094 -16.5 4.602 1 97.38 127 LEU A C 1
ATOM 980 O O . LEU A 1 127 ? 16.188 -17.422 3.779 1 97.38 127 LEU A O 1
ATOM 984 N N . PRO A 1 128 ? 15.977 -16.719 5.848 1 97.31 128 PRO A N 1
ATOM 985 C CA . PRO A 1 128 ? 16.062 -18.094 6.363 1 97.31 128 PRO A CA 1
ATOM 986 C C . PRO A 1 128 ? 14.867 -18.953 5.969 1 97.31 128 PRO A C 1
ATOM 988 O O . PRO A 1 128 ? 13.742 -18.453 5.906 1 97.31 128 PRO A O 1
ATOM 991 N N . GLY A 1 129 ? 15.117 -20.203 5.719 1 97.38 129 GLY A N 1
ATOM 992 C CA . GLY A 1 129 ? 14.07 -21.203 5.562 1 97.38 129 GLY A CA 1
ATOM 993 C C . GLY A 1 129 ? 13.391 -21.141 4.211 1 97.38 129 GLY A C 1
ATOM 994 O O . GLY A 1 129 ? 12.336 -21.766 4.012 1 97.38 129 GLY A O 1
ATOM 995 N N . VAL A 1 130 ? 13.945 -20.406 3.268 1 97.56 130 VAL A N 1
ATOM 996 C CA . VAL A 1 130 ? 13.305 -20.25 1.965 1 97.56 130 VAL A CA 1
ATOM 997 C C . VAL A 1 130 ? 13.656 -21.453 1.078 1 97.56 130 VAL A C 1
ATOM 999 O O . VAL A 1 130 ? 14.828 -21.781 0.91 1 97.56 130 VAL A O 1
ATOM 1002 N N . SER A 1 131 ? 12.664 -22.047 0.591 1 97.19 131 SER A N 1
ATOM 1003 C CA . SER A 1 131 ? 12.859 -23.188 -0.307 1 97.19 131 SER A CA 1
ATOM 1004 C C . SER A 1 131 ? 12.672 -22.781 -1.764 1 97.19 131 SER A C 1
ATOM 1006 O O . SER A 1 131 ? 13.32 -23.312 -2.656 1 97.19 131 SER A O 1
ATOM 1008 N N . ALA A 1 132 ? 11.797 -21.859 -2.01 1 97.19 132 ALA A N 1
ATOM 1009 C CA . ALA A 1 132 ? 11.523 -21.406 -3.373 1 97.19 132 ALA A CA 1
ATOM 1010 C C . ALA A 1 132 ? 10.977 -19.984 -3.387 1 97.19 132 ALA A C 1
ATOM 1012 O O . ALA A 1 132 ? 10.375 -19.531 -2.412 1 97.19 132 ALA A O 1
ATOM 1013 N N . MET A 1 133 ? 11.211 -19.375 -4.484 1 97.12 133 MET A N 1
ATOM 1014 C CA . MET A 1 133 ? 10.703 -18.031 -4.73 1 97.12 133 MET A CA 1
ATOM 1015 C C . MET A 1 133 ? 10.148 -17.906 -6.145 1 97.12 133 MET A C 1
ATOM 1017 O O . MET A 1 133 ? 10.711 -18.453 -7.086 1 97.12 133 MET A O 1
ATOM 1021 N N . ARG A 1 134 ? 9.102 -17.172 -6.277 1 96.81 134 ARG A N 1
ATOM 1022 C CA . ARG A 1 134 ? 8.562 -16.797 -7.578 1 96.81 134 ARG A CA 1
ATOM 1023 C C . ARG A 1 134 ? 8.328 -15.289 -7.652 1 96.81 134 ARG A C 1
ATOM 1025 O O . ARG A 1 134 ? 7.504 -14.75 -6.914 1 96.81 134 ARG A O 1
ATOM 1032 N N . SER A 1 135 ? 9.078 -14.664 -8.57 1 97.12 135 SER A N 1
ATOM 1033 C CA . SER A 1 135 ? 8.984 -13.219 -8.719 1 97.12 135 SER A CA 1
ATOM 1034 C C . SER A 1 135 ? 8.07 -12.844 -9.883 1 97.12 135 SER A C 1
ATOM 1036 O O . SER A 1 135 ? 8.164 -13.43 -10.969 1 97.12 135 SER A O 1
ATOM 1038 N N . SER A 1 136 ? 7.168 -11.953 -9.625 1 97.81 136 SER A N 1
ATOM 1039 C CA . SER A 1 136 ? 6.309 -11.383 -10.656 1 97.81 136 SER A CA 1
ATOM 1040 C C . SER A 1 136 ? 6.391 -9.859 -10.664 1 97.81 136 SER A C 1
ATOM 1042 O O . SER A 1 136 ? 6.227 -9.219 -9.625 1 97.81 136 SER A O 1
ATOM 1044 N N . PHE A 1 137 ? 6.582 -9.305 -11.805 1 98 137 PHE A N 1
ATOM 1045 C CA . PHE A 1 137 ? 6.789 -7.867 -11.922 1 98 137 PHE A CA 1
ATOM 1046 C C . PHE A 1 137 ? 5.469 -7.152 -12.195 1 98 137 PHE A C 1
ATOM 1048 O O . PHE A 1 137 ? 4.668 -7.609 -13.008 1 98 137 PHE A O 1
ATOM 1055 N N . SER A 1 138 ? 5.234 -6.094 -11.492 1 98.31 138 SER A N 1
ATOM 1056 C CA . SER A 1 138 ? 4.18 -5.16 -11.883 1 98.31 138 SER A CA 1
ATOM 1057 C C . SER A 1 138 ? 4.582 -4.355 -13.117 1 98.31 138 SER A C 1
ATOM 1059 O O . SER A 1 138 ? 5.414 -3.453 -13.031 1 98.31 138 SER A O 1
ATOM 1061 N N . LEU A 1 139 ? 4.02 -4.695 -14.234 1 97.12 139 LEU A N 1
ATOM 1062 C CA . LEU A 1 139 ? 4.352 -4.008 -15.477 1 97.12 139 LEU A CA 1
ATOM 1063 C C . LEU A 1 139 ? 3.723 -2.621 -15.516 1 97.12 139 LEU A C 1
ATOM 1065 O O . LEU A 1 139 ? 4.309 -1.685 -16.062 1 97.12 139 LEU A O 1
ATOM 1069 N N . ARG A 1 140 ? 2.6 -2.508 -14.992 1 96.56 140 ARG A N 1
ATOM 1070 C CA . ARG A 1 140 ? 1.857 -1.255 -14.891 1 96.56 140 ARG A CA 1
ATOM 1071 C C . ARG A 1 140 ? 0.935 -1.26 -13.68 1 96.56 140 ARG A C 1
ATOM 1073 O O . ARG A 1 140 ? 0.261 -2.256 -13.406 1 96.56 140 ARG A O 1
ATOM 1080 N N . ARG A 1 141 ? 1.016 -0.23 -12.984 1 96.75 141 ARG A N 1
ATOM 1081 C CA . ARG A 1 141 ? 0.049 -0.04 -11.906 1 96.75 141 ARG A CA 1
ATOM 1082 C C . ARG A 1 141 ? -1.244 0.573 -12.438 1 96.75 141 ARG A C 1
ATOM 1084 O O . ARG A 1 141 ? -1.259 1.729 -12.867 1 96.75 141 ARG A O 1
ATOM 1091 N N . ILE A 1 142 ? -2.328 -0.13 -12.359 1 97.81 142 ILE A N 1
ATOM 1092 C CA . ILE A 1 142 ? -3.607 0.302 -12.906 1 97.81 142 ILE A CA 1
ATOM 1093 C C . ILE A 1 142 ? -4.355 1.147 -11.883 1 97.81 142 ILE A C 1
ATOM 1095 O O . ILE A 1 142 ? -5.004 2.135 -12.234 1 97.81 142 ILE A O 1
ATOM 1099 N N . LYS A 1 143 ? -4.285 0.74 -10.672 1 96.88 143 LYS A N 1
ATOM 1100 C CA . LYS A 1 143 ? -4.938 1.449 -9.578 1 96.88 143 LYS A CA 1
ATOM 1101 C C . LYS A 1 143 ? -4.039 1.495 -8.344 1 96.88 143 LYS A C 1
ATOM 1103 O O . LYS A 1 143 ? -3.598 0.454 -7.852 1 96.88 143 LYS A O 1
ATOM 1108 N N . LYS A 1 144 ? -3.766 2.701 -7.836 1 93.94 144 LYS A N 1
ATOM 1109 C CA . LYS A 1 144 ? -2.959 2.904 -6.637 1 93.94 144 LYS A CA 1
ATOM 1110 C C . LYS A 1 144 ? -3.834 2.959 -5.387 1 93.94 144 LYS A C 1
ATOM 1112 O O . LYS A 1 144 ? -4.91 3.562 -5.402 1 93.94 144 LYS A O 1
ATOM 1117 N N . MET A 1 145 ? -3.27 2.354 -4.355 1 91.81 145 MET A N 1
ATOM 1118 C CA . MET A 1 145 ? -4.004 2.459 -3.096 1 91.81 145 MET A CA 1
ATOM 1119 C C . MET A 1 145 ? -3.893 3.865 -2.518 1 91.81 145 MET A C 1
ATOM 1121 O O . MET A 1 145 ? -2.789 4.387 -2.352 1 91.81 145 MET A O 1
ATOM 1125 N N . GLN A 1 146 ? -5.012 4.457 -2.211 1 88.88 146 GLN A N 1
ATOM 1126 C CA . GLN A 1 146 ? -5.051 5.801 -1.641 1 88.88 146 GLN A CA 1
ATOM 1127 C C . GLN A 1 146 ? -5.613 5.781 -0.223 1 88.88 146 GLN A C 1
ATOM 1129 O O . GLN A 1 146 ? -5.699 6.82 0.432 1 88.88 146 GLN A O 1
ATOM 1134 N N . GLY A 1 147 ? -5.973 4.594 0.19 1 92.75 147 GLY A N 1
ATOM 1135 C CA . GLY A 1 147 ? -6.637 4.398 1.47 1 92.75 147 GLY A CA 1
ATOM 1136 C C . GLY A 1 147 ? -7.695 3.314 1.432 1 92.75 147 GLY A C 1
ATOM 1137 O O . GLY A 1 147 ? -7.863 2.637 0.415 1 92.75 147 GLY A O 1
ATOM 1138 N N . TYR A 1 148 ? -8.359 3.162 2.576 1 95.56 148 TYR A N 1
ATOM 1139 C CA . TYR A 1 148 ? -9.43 2.176 2.695 1 95.56 148 TYR A CA 1
ATOM 1140 C C . TYR A 1 148 ? -10.789 2.801 2.398 1 95.56 148 TYR A C 1
ATOM 1142 O O . TYR A 1 148 ? -10.992 3.996 2.631 1 95.56 148 TYR A O 1
ATOM 1150 N N . PRO A 1 149 ? -11.695 2.012 1.818 1 91.38 149 PRO A N 1
ATOM 1151 C CA . PRO A 1 149 ? -13.047 2.52 1.588 1 91.38 149 PRO A CA 1
ATOM 1152 C C . PRO A 1 149 ? -13.891 2.564 2.863 1 91.38 149 PRO A C 1
ATOM 1154 O O . PRO A 1 149 ? -14.664 1.643 3.131 1 91.38 149 PRO A O 1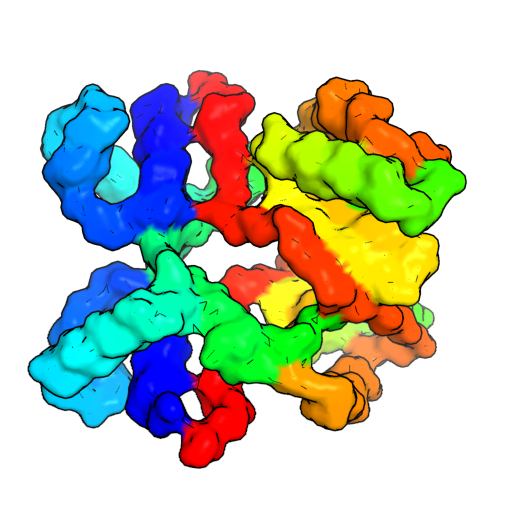
ATOM 1157 N N . VAL A 1 150 ? -13.859 3.6 3.574 1 91.38 150 VAL A N 1
ATOM 1158 C CA . VAL A 1 150 ? -14.406 3.633 4.926 1 91.38 150 VAL A CA 1
ATOM 1159 C C . VAL A 1 150 ? -15.859 4.105 4.879 1 91.38 150 VAL A C 1
ATOM 1161 O O . VAL A 1 150 ? -16.609 3.914 5.836 1 91.38 150 VAL A O 1
ATOM 1164 N N . ARG A 1 151 ? -16.266 4.699 3.832 1 81.12 151 ARG A N 1
ATOM 1165 C CA . ARG A 1 151 ? -17.609 5.262 3.789 1 81.12 151 ARG A CA 1
ATOM 1166 C C . ARG A 1 151 ? -18.656 4.164 3.834 1 81.12 151 ARG A C 1
ATOM 1168 O O . ARG A 1 151 ? -19.781 4.391 4.309 1 81.12 151 ARG A O 1
ATOM 1175 N N . ARG A 1 152 ? -18.312 2.949 3.475 1 76.88 152 ARG A N 1
ATOM 1176 C CA . ARG A 1 152 ? -19.312 1.891 3.367 1 76.88 152 ARG A CA 1
ATOM 1177 C C . ARG A 1 152 ? -19.219 0.932 4.551 1 76.88 152 ARG A C 1
ATOM 1179 O O . ARG A 1 152 ? -19.906 -0.093 4.578 1 76.88 152 ARG A O 1
ATOM 1186 N N . LEU A 1 153 ? -18.438 1.322 5.504 1 84.56 153 LEU A N 1
ATOM 1187 C CA . LEU A 1 153 ? -18.297 0.453 6.668 1 84.56 153 LEU A CA 1
ATOM 1188 C C . LEU A 1 153 ? -19.562 0.487 7.523 1 84.56 153 LEU A C 1
ATOM 1190 O O . LEU A 1 153 ? -20.234 1.515 7.598 1 84.56 153 LEU A O 1
ATOM 1194 N N . PRO A 1 154 ? -19.859 -0.705 7.969 1 77.06 154 PRO A N 1
ATOM 1195 C CA . PRO A 1 154 ? -21.031 -0.717 8.859 1 77.06 154 PRO A CA 1
ATOM 1196 C C . PRO A 1 154 ? -20.828 0.127 10.117 1 77.06 154 PRO A C 1
ATOM 1198 O O . PRO A 1 154 ? -19.719 0.178 10.648 1 77.06 154 PRO A O 1
ATOM 1201 N N . THR A 1 155 ? -21.641 1.066 10.336 1 68.31 155 THR A N 1
ATOM 1202 C CA . THR A 1 155 ? -21.625 1.856 11.562 1 68.31 155 THR A CA 1
ATOM 1203 C C . THR A 1 155 ? -22.188 1.058 12.734 1 68.31 155 THR A C 1
ATOM 1205 O O . THR A 1 155 ? -23.25 0.435 12.609 1 68.31 155 THR A O 1
ATOM 1208 N N . PRO A 1 156 ? -21.484 0.931 13.922 1 55.91 156 PRO A N 1
ATOM 1209 C CA . PRO A 1 156 ? -22.172 0.242 15.016 1 55.91 156 PRO A CA 1
ATOM 1210 C C . PRO A 1 156 ? -23.516 0.893 15.367 1 55.91 156 PRO A C 1
ATOM 1212 O O . PRO A 1 156 ? -23.703 2.09 15.133 1 55.91 156 PRO A O 1
ATOM 1215 N N . MET B 1 1 ? 18.219 15.523 -7.047 1 88.31 1 MET B N 1
ATOM 1216 C CA . MET B 1 1 ? 17.891 15.32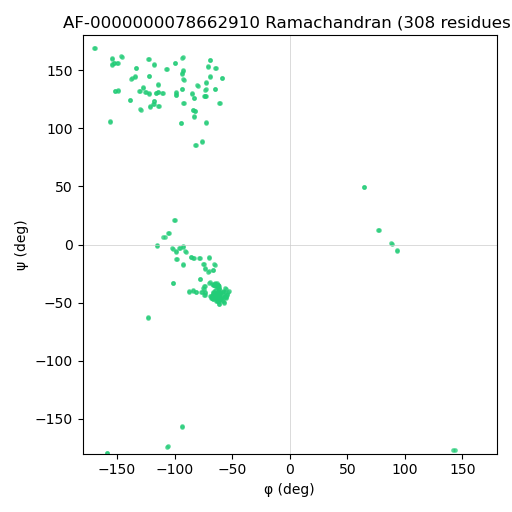 -5.641 1 88.31 1 MET B CA 1
ATOM 1217 C C . MET B 1 1 ? 19.141 14.953 -4.848 1 88.31 1 MET B C 1
ATOM 1219 O O . MET B 1 1 ? 19.922 14.094 -5.266 1 88.31 1 MET B O 1
ATOM 1223 N N . ASP B 1 2 ? 19.375 15.664 -3.82 1 91.44 2 ASP B N 1
ATOM 1224 C CA . ASP B 1 2 ? 20.578 15.414 -3.023 1 91.44 2 ASP B CA 1
ATOM 1225 C C . ASP B 1 2 ? 20.219 14.727 -1.707 1 91.44 2 ASP B C 1
ATOM 1227 O O . ASP B 1 2 ? 19.094 14.258 -1.524 1 91.44 2 ASP B O 1
ATOM 1231 N N . ARG B 1 3 ? 21.25 14.57 -0.856 1 91.94 3 ARG B N 1
ATOM 1232 C CA . ARG B 1 3 ? 21.109 13.812 0.383 1 91.94 3 ARG B CA 1
ATOM 1233 C C . ARG B 1 3 ? 20.094 14.461 1.31 1 91.94 3 ARG B C 1
ATOM 1235 O O . ARG B 1 3 ? 19.375 13.773 2.033 1 91.94 3 ARG B O 1
ATOM 1242 N N . ALA B 1 4 ? 20.047 15.75 1.281 1 93.44 4 ALA B N 1
ATOM 1243 C CA . ALA B 1 4 ? 19.094 16.469 2.119 1 93.44 4 ALA B CA 1
ATOM 1244 C C . ALA B 1 4 ? 17.672 16.188 1.682 1 93.44 4 ALA B C 1
ATOM 1246 O O . ALA B 1 4 ? 16.781 15.992 2.52 1 93.44 4 ALA B O 1
ATOM 1247 N N . ASP B 1 5 ? 17.453 16.203 0.373 1 95.31 5 ASP B N 1
ATOM 1248 C CA . ASP B 1 5 ? 16.141 15.867 -0.161 1 95.31 5 ASP B CA 1
ATOM 1249 C C . ASP B 1 5 ? 15.703 14.477 0.28 1 95.31 5 ASP B C 1
ATOM 1251 O O . ASP B 1 5 ? 14.562 14.289 0.708 1 95.31 5 ASP B O 1
ATOM 1255 N N . LEU B 1 6 ? 16.609 13.555 0.186 1 94.94 6 LEU B N 1
ATOM 1256 C CA . LEU B 1 6 ? 16.297 12.172 0.532 1 94.94 6 LEU B CA 1
ATOM 1257 C C . LEU B 1 6 ? 15.992 12.039 2.021 1 94.94 6 LEU B C 1
ATOM 1259 O O . LEU B 1 6 ? 15.086 11.305 2.412 1 94.94 6 LEU B O 1
ATOM 1263 N N . ALA B 1 7 ? 16.75 12.719 2.777 1 94.81 7 ALA B N 1
ATOM 1264 C CA . ALA B 1 7 ? 16.5 12.719 4.219 1 94.81 7 ALA B CA 1
ATOM 1265 C C . ALA B 1 7 ? 15.133 13.297 4.539 1 94.81 7 ALA B C 1
ATOM 1267 O O . ALA B 1 7 ? 14.422 12.781 5.398 1 94.81 7 ALA B O 1
ATOM 1268 N N . LEU B 1 8 ? 14.812 14.336 3.875 1 96 8 LEU B N 1
ATOM 1269 C CA . LEU B 1 8 ? 13.508 14.961 4.055 1 96 8 LEU B CA 1
ATOM 1270 C C . LEU B 1 8 ? 12.391 13.992 3.678 1 96 8 LEU B C 1
ATOM 1272 O O . LEU B 1 8 ? 11.414 13.844 4.418 1 96 8 LEU B O 1
ATOM 1276 N N . LEU B 1 9 ? 12.578 13.367 2.578 1 97.06 9 LEU B N 1
ATOM 1277 C CA . LEU B 1 9 ? 11.57 12.43 2.098 1 97.06 9 LEU B CA 1
ATOM 1278 C C . LEU B 1 9 ? 11.383 11.273 3.08 1 97.06 9 LEU B C 1
ATOM 1280 O O . LEU B 1 9 ? 10.266 10.828 3.314 1 97.06 9 LEU B O 1
ATOM 1284 N N . GLU B 1 10 ? 12.469 10.797 3.604 1 95.75 10 GLU B N 1
ATOM 1285 C CA . GLU B 1 10 ? 12.391 9.742 4.613 1 95.75 10 GLU B CA 1
ATOM 1286 C C . GLU B 1 10 ? 11.594 10.203 5.832 1 95.75 10 GLU B C 1
ATOM 1288 O O . GLU B 1 10 ? 10.703 9.5 6.309 1 95.75 10 GLU B O 1
ATOM 1293 N N . ALA B 1 11 ? 11.906 11.375 6.273 1 95.56 11 ALA B N 1
ATOM 1294 C CA . ALA B 1 11 ? 11.281 11.914 7.477 1 95.56 11 ALA B CA 1
ATOM 1295 C C . ALA B 1 11 ? 9.789 12.164 7.25 1 95.56 11 ALA B C 1
ATOM 1297 O O . ALA B 1 11 ? 8.961 11.828 8.102 1 95.56 11 ALA B O 1
ATOM 1298 N N . ILE B 1 12 ? 9.438 12.688 6.137 1 96.19 12 ILE B N 1
ATOM 1299 C CA . ILE B 1 12 ? 8.055 13.094 5.914 1 96.19 12 ILE B CA 1
ATOM 1300 C C . ILE B 1 12 ? 7.203 11.867 5.609 1 96.19 12 ILE B C 1
ATOM 1302 O O . ILE B 1 12 ? 6.004 11.844 5.895 1 96.19 12 ILE B O 1
ATOM 1306 N N . GLN B 1 13 ? 7.758 10.828 5.023 1 96.31 13 GLN B N 1
ATOM 1307 C CA . GLN B 1 13 ? 7.043 9.57 4.883 1 96.31 13 GLN B CA 1
ATOM 1308 C C . GLN B 1 13 ? 6.688 8.977 6.246 1 96.31 13 GLN B C 1
ATOM 1310 O O . GLN B 1 13 ? 5.602 8.422 6.426 1 96.31 13 GLN B O 1
ATOM 1315 N N . ALA B 1 14 ? 7.629 9.156 7.094 1 93.94 14 ALA B N 1
ATOM 1316 C CA . ALA B 1 14 ? 7.453 8.594 8.43 1 93.94 14 ALA B CA 1
ATOM 1317 C C . ALA B 1 14 ? 6.43 9.391 9.234 1 93.94 14 ALA B C 1
ATOM 1319 O O . ALA B 1 14 ? 5.602 8.812 9.945 1 93.94 14 ALA B O 1
ATOM 1320 N N . ASP B 1 15 ? 6.523 10.703 9.078 1 94.62 15 ASP B N 1
ATOM 1321 C CA . ASP B 1 15 ? 5.629 11.57 9.836 1 94.62 15 ASP B CA 1
ATOM 1322 C C . ASP B 1 15 ? 5.461 12.922 9.141 1 94.62 15 ASP B C 1
ATOM 1324 O O . ASP B 1 15 ? 6.289 13.82 9.305 1 94.62 15 ASP B O 1
ATOM 1328 N N . SER B 1 16 ? 4.324 13.062 8.562 1 95 16 SER B N 1
ATOM 1329 C CA . SER B 1 16 ? 4.098 14.305 7.84 1 95 16 SER B CA 1
ATOM 1330 C C . SER B 1 16 ? 3.412 15.344 8.727 1 95 16 SER B C 1
ATOM 1332 O O . SER B 1 16 ? 3.176 16.469 8.297 1 95 16 SER B O 1
ATOM 1334 N N . ALA B 1 17 ? 3.119 14.961 9.898 1 92.44 17 ALA B N 1
ATOM 1335 C CA . ALA B 1 17 ? 2.471 15.898 10.82 1 92.44 17 ALA B CA 1
ATOM 1336 C C . ALA B 1 17 ? 3.498 16.797 11.508 1 92.44 17 ALA B C 1
ATOM 1338 O O . ALA B 1 17 ? 3.137 17.781 12.156 1 92.44 17 ALA B O 1
ATOM 1339 N N . LEU B 1 18 ? 4.723 16.484 11.391 1 93.25 18 LEU B N 1
ATOM 1340 C CA . LEU B 1 18 ? 5.777 17.297 12 1 93.25 18 LEU B CA 1
ATOM 1341 C C . LEU B 1 18 ? 5.742 18.719 11.477 1 93.25 18 LEU B C 1
ATOM 1343 O O . LEU B 1 18 ? 5.516 18.953 10.281 1 93.25 18 LEU B O 1
ATOM 1347 N N . SER B 1 19 ? 6.039 19.625 12.367 1 94.38 19 SER B N 1
ATOM 1348 C CA . SER B 1 19 ? 6.203 21 11.922 1 94.38 19 SER B CA 1
ATOM 1349 C C . SER B 1 19 ? 7.461 21.172 11.07 1 94.38 19 SER B C 1
ATOM 1351 O O . SER B 1 19 ? 8.375 20.344 11.148 1 94.38 19 SER B O 1
ATOM 1353 N N . ILE B 1 20 ? 7.453 22.203 10.305 1 95.38 20 ILE B N 1
ATOM 1354 C CA . ILE B 1 20 ? 8.625 22.516 9.5 1 95.38 20 ILE B CA 1
ATOM 1355 C C . ILE B 1 20 ? 9.852 22.656 10.406 1 95.38 20 ILE B C 1
ATOM 1357 O O . ILE B 1 20 ? 10.938 22.203 10.062 1 95.38 20 ILE B O 1
ATOM 1361 N N . SER B 1 21 ? 9.641 23.297 11.539 1 96.75 21 SER B N 1
ATOM 1362 C CA . SER B 1 21 ? 10.734 23.5 12.477 1 96.75 21 SER B CA 1
ATOM 1363 C C . SER B 1 21 ? 11.266 22.156 13 1 96.75 21 SER B C 1
ATOM 1365 O O . SER B 1 21 ? 12.477 21.938 13.031 1 96.75 21 SER B O 1
ATOM 1367 N N . ASP B 1 22 ? 10.445 21.266 13.422 1 96.81 22 ASP B N 1
ATOM 1368 C CA . ASP B 1 22 ? 10.836 19.938 13.914 1 96.81 22 ASP B CA 1
ATOM 1369 C C . ASP B 1 22 ? 11.516 19.125 12.82 1 96.81 22 ASP B C 1
ATOM 1371 O O . ASP B 1 22 ? 12.516 18.453 13.07 1 96.81 22 ASP B O 1
ATOM 1375 N N . LEU B 1 23 ? 10.961 19.203 11.641 1 96.25 23 LEU B N 1
ATOM 1376 C CA . LEU B 1 23 ? 11.523 18.5 10.492 1 96.25 23 LEU B CA 1
ATOM 1377 C C . LEU B 1 23 ? 12.922 19 10.18 1 96.25 23 LEU B C 1
ATOM 1379 O O . LEU B 1 23 ? 13.836 18.219 9.945 1 96.25 23 LEU B O 1
ATOM 1383 N N . ALA B 1 24 ? 13.008 20.297 10.141 1 97.19 24 ALA B N 1
ATOM 1384 C CA . ALA B 1 24 ? 14.289 20.938 9.867 1 97.19 24 ALA B CA 1
ATOM 1385 C C . ALA B 1 24 ? 15.359 20.469 10.852 1 97.19 24 ALA B C 1
ATOM 1387 O O . ALA B 1 24 ? 16.484 20.156 10.461 1 97.19 24 ALA B O 1
ATOM 1388 N N . GLU B 1 25 ? 15.016 20.438 12.117 1 96.69 25 GLU B N 1
ATOM 1389 C CA . GLU B 1 25 ? 15.93 19.953 13.156 1 96.69 25 GLU B CA 1
ATOM 1390 C C . GLU B 1 25 ? 16.328 18.5 12.922 1 96.69 25 GLU B C 1
ATOM 1392 O O . GLU B 1 25 ? 17.5 18.141 13.023 1 96.69 25 GLU B O 1
ATOM 1397 N N . LYS B 1 26 ? 15.406 17.75 12.539 1 95.25 26 LYS B N 1
ATOM 1398 C CA . LYS B 1 26 ? 15.617 16.312 12.336 1 95.25 26 LYS B CA 1
ATOM 1399 C C . LYS B 1 26 ? 16.594 16.047 11.188 1 95.25 26 LYS B C 1
ATOM 1401 O O . LYS B 1 26 ? 17.359 15.094 11.234 1 95.25 26 LYS B O 1
ATOM 1406 N N . VAL B 1 27 ? 16.547 16.875 10.172 1 95.5 27 VAL B N 1
ATOM 1407 C CA . VAL B 1 27 ? 17.359 16.594 8.992 1 95.5 27 VAL B CA 1
ATOM 1408 C C . VAL B 1 27 ? 18.516 17.578 8.898 1 95.5 27 VAL B C 1
ATOM 1410 O O . VAL B 1 27 ? 19.188 17.656 7.863 1 95.5 27 VAL B O 1
ATOM 1413 N N . SER B 1 28 ? 18.703 18.406 9.883 1 96 28 SER B N 1
ATOM 1414 C CA . SER B 1 28 ? 19.828 19.328 10.008 1 96 28 SER B CA 1
ATOM 1415 C C . SER B 1 28 ? 19.812 20.375 8.891 1 96 28 SER B C 1
ATOM 1417 O O . SER B 1 28 ? 20.812 20.594 8.219 1 96 28 SER B O 1
ATOM 1419 N N . LEU B 1 29 ? 18.688 20.953 8.734 1 97 29 LEU B N 1
ATOM 1420 C CA . LEU B 1 29 ? 18.484 22.078 7.84 1 97 29 LEU B CA 1
ATOM 1421 C C . LEU B 1 29 ? 17.922 23.281 8.602 1 97 29 LEU B C 1
ATOM 1423 O O . LEU B 1 29 ? 17.438 23.125 9.719 1 97 29 LEU B O 1
ATOM 1427 N N . SER B 1 30 ? 18.125 24.438 7.953 1 97.44 30 SER B N 1
ATOM 1428 C CA . SER B 1 30 ? 17.344 25.562 8.453 1 97.44 30 SER B CA 1
ATOM 1429 C C . SER B 1 30 ? 15.867 25.422 8.117 1 97.44 30 SER B C 1
ATOM 1431 O O . SER B 1 30 ? 15.516 24.781 7.133 1 97.44 30 SER B O 1
ATOM 1433 N N . PRO B 1 31 ? 15.016 26.047 8.961 1 97.5 31 PRO B N 1
ATOM 1434 C CA . PRO B 1 31 ? 13.586 26 8.633 1 97.5 31 PRO B CA 1
ATOM 1435 C C . PRO B 1 31 ? 13.281 26.547 7.242 1 97.5 31 PRO B C 1
ATOM 1437 O O . PRO B 1 31 ? 12.438 26 6.531 1 97.5 31 PRO B O 1
ATOM 1440 N N . SER B 1 32 ? 13.969 27.578 6.816 1 97.88 32 SER B N 1
ATOM 1441 C CA . SER B 1 32 ? 13.742 28.172 5.5 1 97.88 32 SER B CA 1
ATOM 1442 C C . SER B 1 32 ? 14.148 27.203 4.387 1 97.88 32 SER B C 1
ATOM 1444 O O . SER B 1 32 ? 13.422 27.062 3.402 1 97.88 32 SER B O 1
ATOM 1446 N N . ALA B 1 33 ? 15.266 26.594 4.469 1 97.44 33 ALA B N 1
ATOM 1447 C CA . ALA B 1 33 ? 15.734 25.625 3.486 1 97.44 33 ALA B CA 1
ATOM 1448 C C . ALA B 1 33 ? 14.797 24.422 3.422 1 97.44 33 ALA B C 1
ATOM 1450 O O . ALA B 1 33 ? 14.477 23.922 2.336 1 97.44 33 ALA B O 1
ATOM 1451 N N . CYS B 1 34 ? 14.414 23.984 4.641 1 97.94 34 CYS B N 1
ATOM 1452 C CA . CYS B 1 34 ? 13.484 22.859 4.734 1 97.94 34 CYS B CA 1
ATOM 1453 C C . CYS B 1 34 ? 12.18 23.172 3.998 1 97.94 34 CYS B C 1
ATOM 1455 O O . CYS B 1 34 ? 11.719 22.375 3.182 1 97.94 34 CYS B O 1
ATOM 1457 N N . HIS B 1 35 ? 11.648 24.297 4.258 1 97.19 35 HIS B N 1
ATOM 1458 C CA . HIS B 1 35 ? 10.398 24.703 3.635 1 97.19 35 HIS B CA 1
ATOM 1459 C C . HIS B 1 35 ? 10.531 24.781 2.117 1 97.19 35 HIS B C 1
ATOM 1461 O O . HIS B 1 35 ? 9.688 24.266 1.387 1 97.19 35 HIS B O 1
ATOM 1467 N N . ARG B 1 36 ? 11.539 25.391 1.673 1 97.69 36 ARG B N 1
ATOM 1468 C CA . ARG B 1 36 ? 11.781 25.562 0.243 1 97.69 36 ARG B CA 1
ATOM 1469 C C . ARG B 1 36 ? 11.93 24.203 -0.444 1 97.69 36 ARG B C 1
ATOM 1471 O O . ARG B 1 36 ? 11.375 23.984 -1.525 1 97.69 36 ARG B O 1
ATOM 1478 N N . ARG B 1 37 ? 12.602 23.375 0.113 1 97.56 37 ARG B N 1
ATOM 1479 C CA . ARG B 1 37 ? 12.852 22.062 -0.477 1 97.56 37 ARG B CA 1
ATOM 1480 C C . ARG B 1 37 ? 11.578 21.234 -0.52 1 97.56 37 ARG B C 1
ATOM 1482 O O . ARG B 1 37 ? 11.305 20.547 -1.511 1 97.56 37 ARG B O 1
ATOM 1489 N N . ILE B 1 38 ? 10.867 21.219 0.556 1 97.25 38 ILE B N 1
ATOM 1490 C CA . ILE B 1 38 ? 9.602 20.5 0.582 1 97.25 38 ILE B CA 1
ATOM 1491 C C . ILE B 1 38 ? 8.688 21.016 -0.534 1 97.25 38 ILE B C 1
ATOM 1493 O O . ILE B 1 38 ? 8.094 20.219 -1.269 1 97.25 38 ILE B O 1
ATOM 1497 N N . LYS B 1 39 ? 8.641 22.312 -0.661 1 97.44 39 LYS B N 1
ATOM 1498 C CA . LYS B 1 39 ? 7.812 22.922 -1.703 1 97.44 39 LYS B CA 1
ATOM 1499 C C . LYS B 1 39 ? 8.273 22.469 -3.09 1 97.44 39 LYS B C 1
ATOM 1501 O O . LYS B 1 39 ? 7.445 22.188 -3.961 1 97.44 39 LYS B O 1
ATOM 1506 N N . ALA B 1 40 ? 9.492 22.453 -3.279 1 97.94 40 ALA B N 1
ATOM 1507 C CA . ALA B 1 40 ? 10.055 22.016 -4.555 1 97.94 40 ALA B CA 1
ATOM 1508 C C . ALA B 1 40 ? 9.695 20.562 -4.84 1 97.94 40 ALA B C 1
ATOM 1510 O O . ALA B 1 40 ? 9.359 20.203 -5.969 1 97.94 40 ALA B O 1
ATOM 1511 N N . LEU B 1 41 ? 9.789 19.766 -3.809 1 97.81 41 LEU B N 1
ATOM 1512 C CA . LEU B 1 41 ? 9.477 18.344 -3.936 1 97.81 41 LEU B CA 1
ATOM 1513 C C . LEU B 1 41 ? 7.992 18.141 -4.223 1 97.81 41 LEU B C 1
ATOM 1515 O O . LEU B 1 41 ? 7.617 17.219 -4.949 1 97.81 41 LEU B O 1
ATOM 1519 N N . GLU B 1 42 ? 7.168 18.953 -3.682 1 97.69 42 GLU B N 1
ATOM 1520 C CA . GLU B 1 42 ? 5.738 18.938 -3.977 1 97.69 42 GLU B CA 1
ATOM 1521 C C . GLU B 1 42 ? 5.461 19.375 -5.41 1 97.69 42 GLU B C 1
ATOM 1523 O O . GLU B 1 42 ? 4.711 18.734 -6.137 1 97.69 42 GLU B O 1
ATOM 1528 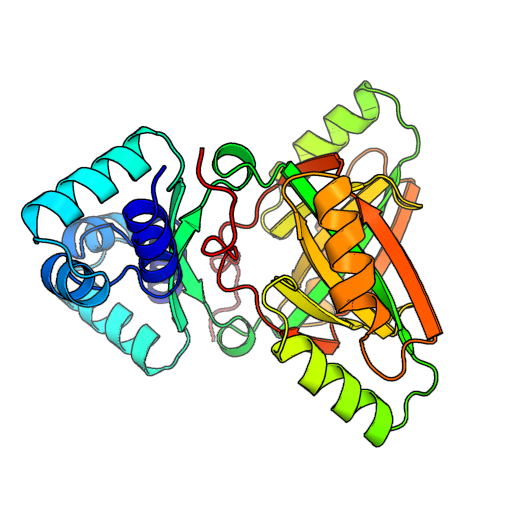N N . GLN B 1 43 ? 6.078 20.438 -5.848 1 97.81 43 GLN B N 1
ATOM 1529 C CA . GLN B 1 43 ? 5.867 21 -7.176 1 97.81 43 GLN B CA 1
ATOM 1530 C C . GLN B 1 43 ? 6.348 20.047 -8.266 1 97.81 43 GLN B C 1
ATOM 1532 O O . GLN B 1 43 ? 5.758 19.969 -9.344 1 97.81 43 GLN B O 1
ATOM 1537 N N . SER B 1 44 ? 7.398 19.344 -7.969 1 97.25 44 SER B N 1
ATOM 1538 C CA . SER B 1 44 ? 7.949 18.391 -8.938 1 97.25 44 SER B CA 1
ATOM 1539 C C . SER B 1 44 ? 7.09 17.141 -9.031 1 97.25 44 SER B C 1
ATOM 1541 O O . SER B 1 44 ? 7.254 16.328 -9.945 1 97.25 44 SER B O 1
ATOM 1543 N N . GLY B 1 45 ? 6.188 16.922 -8.008 1 97.69 45 GLY B N 1
ATOM 1544 C CA . GLY B 1 45 ? 5.309 15.758 -8.016 1 97.69 45 GLY B CA 1
ATOM 1545 C C . GLY B 1 45 ? 5.887 14.57 -7.262 1 97.69 45 GLY B C 1
ATOM 1546 O O . GLY B 1 45 ? 5.227 13.539 -7.121 1 97.69 45 GLY B O 1
ATOM 1547 N N . VAL B 1 46 ? 7.176 14.695 -6.781 1 97.56 46 VAL B N 1
ATOM 1548 C CA . VAL B 1 46 ? 7.789 13.617 -6.012 1 97.56 46 VAL B CA 1
ATOM 1549 C C . VAL B 1 46 ? 6.93 13.297 -4.789 1 97.56 46 VAL B C 1
ATOM 1551 O O . VAL B 1 46 ? 6.668 12.133 -4.492 1 97.56 46 VAL B O 1
ATOM 1554 N N . ILE B 1 47 ? 6.613 14.359 -4.098 1 97.5 47 ILE B N 1
ATOM 1555 C CA . ILE B 1 47 ? 5.57 14.219 -3.088 1 97.5 47 ILE B CA 1
ATOM 1556 C C . ILE B 1 47 ? 4.195 14.344 -3.744 1 97.5 47 ILE B C 1
ATOM 1558 O O . ILE B 1 47 ? 3.779 15.438 -4.129 1 97.5 47 ILE B O 1
ATOM 1562 N N . ALA B 1 48 ? 3.518 13.281 -3.803 1 96.5 48 ALA B N 1
ATOM 1563 C CA . ALA B 1 48 ? 2.256 13.25 -4.535 1 96.5 48 ALA B CA 1
ATOM 1564 C C . ALA B 1 48 ? 1.106 13.758 -3.672 1 96.5 48 ALA B C 1
ATOM 1566 O O . ALA B 1 48 ? 0.213 14.453 -4.164 1 96.5 48 ALA B O 1
ATOM 1567 N N . SER B 1 49 ? 1.101 13.414 -2.422 1 95.5 49 SER B N 1
ATOM 1568 C CA . SER B 1 49 ? 0.041 13.82 -1.507 1 95.5 49 SER B CA 1
ATOM 1569 C C . SER B 1 49 ? 0.404 13.5 -0.061 1 95.5 49 SER B C 1
ATOM 1571 O O . SER B 1 49 ? 1.432 12.867 0.2 1 95.5 49 SER B O 1
ATOM 1573 N N . TYR B 1 50 ? -0.37 14.031 0.771 1 95.81 50 TYR B N 1
ATOM 1574 C CA . TYR B 1 50 ? -0.341 13.695 2.189 1 95.81 50 TYR B CA 1
ATOM 1575 C C . TYR B 1 50 ? -1.635 13.016 2.615 1 95.81 50 TYR B C 1
ATOM 1577 O O . TYR B 1 50 ? -2.721 13.398 2.178 1 95.81 50 TYR B O 1
ATOM 1585 N N . GLY B 1 51 ? -1.49 12.016 3.396 1 95.19 51 GLY B N 1
ATOM 1586 C CA . GLY B 1 51 ? -2.689 11.328 3.848 1 95.19 51 GLY B CA 1
ATOM 1587 C C . GLY B 1 51 ? -2.504 10.617 5.172 1 95.19 51 GLY B C 1
ATOM 1588 O O . GLY B 1 51 ? -1.378 10.297 5.562 1 95.19 51 GLY B O 1
ATOM 1589 N N . ALA B 1 52 ? -3.592 10.32 5.828 1 96.5 52 ALA B N 1
ATOM 1590 C CA . ALA B 1 52 ? -3.566 9.516 7.043 1 96.5 52 ALA B CA 1
ATOM 1591 C C . ALA B 1 52 ? -3.467 8.023 6.715 1 96.5 52 ALA B C 1
ATOM 1593 O O . ALA B 1 52 ? -4.086 7.555 5.758 1 96.5 52 ALA B O 1
ATOM 1594 N 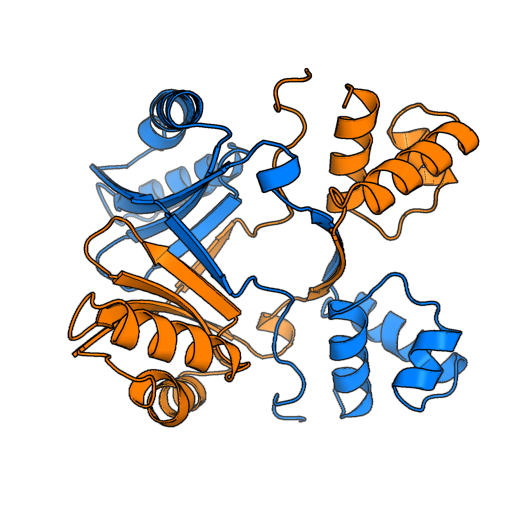N . ARG B 1 53 ? -2.645 7.352 7.438 1 96.5 53 ARG B N 1
ATOM 1595 C CA . ARG B 1 53 ? -2.627 5.891 7.43 1 96.5 53 ARG B CA 1
ATOM 1596 C C . ARG B 1 53 ? -3.52 5.328 8.531 1 96.5 53 ARG B C 1
ATOM 1598 O O . ARG B 1 53 ? -3.312 5.617 9.711 1 96.5 53 ARG B O 1
ATOM 1605 N N . LEU B 1 54 ? -4.469 4.551 8.086 1 97 54 LEU B N 1
ATOM 1606 C CA . LEU B 1 54 ? -5.434 4.012 9.039 1 97 54 LEU B CA 1
ATOM 1607 C C . LEU B 1 54 ? -5.074 2.58 9.422 1 97 54 LEU B C 1
ATOM 1609 O O . LEU B 1 54 ? -4.348 1.901 8.688 1 97 54 LEU B O 1
ATOM 1613 N N . GLU B 1 55 ? -5.562 2.203 10.594 1 96.25 55 GLU B N 1
ATOM 1614 C CA . GLU B 1 55 ? -5.438 0.817 11.031 1 96.25 55 GLU B CA 1
ATOM 1615 C C . GLU B 1 55 ? -6.688 0.012 10.68 1 96.25 55 GLU B C 1
ATOM 1617 O O . GLU B 1 55 ? -7.703 0.099 11.375 1 96.25 55 GLU B O 1
ATOM 1622 N N . PRO B 1 56 ? -6.586 -0.814 9.648 1 95.06 56 PRO B N 1
ATOM 1623 C CA . PRO B 1 56 ? -7.793 -1.464 9.133 1 95.06 56 PRO B CA 1
ATOM 1624 C C . PRO B 1 56 ? -8.469 -2.363 10.164 1 95.06 56 PRO B C 1
ATOM 1626 O O . PRO B 1 56 ? -9.703 -2.449 10.203 1 95.06 56 PRO B O 1
ATOM 1629 N N . ARG B 1 57 ? -7.754 -3.037 11.008 1 94.38 57 ARG B N 1
ATOM 1630 C CA . ARG B 1 57 ? -8.352 -3.932 11.992 1 94.38 57 ARG B CA 1
ATOM 1631 C C . ARG B 1 57 ? -9.25 -3.164 12.953 1 94.38 57 ARG B C 1
ATOM 1633 O O . ARG B 1 57 ? -10.297 -3.664 13.367 1 94.38 57 ARG B O 1
ATOM 1640 N N . LEU B 1 58 ? -8.852 -1.98 13.242 1 94.94 58 LEU B N 1
ATOM 1641 C CA . LEU B 1 58 ? -9.633 -1.156 14.156 1 94.94 58 LEU B CA 1
ATOM 1642 C C . LEU B 1 58 ? -10.844 -0.558 13.453 1 94.94 58 LEU B C 1
ATOM 1644 O O . LEU B 1 58 ? -11.75 -0.044 14.109 1 94.94 58 LEU B O 1
ATOM 1648 N N . LEU B 1 59 ? -10.875 -0.657 12.156 1 94.12 59 LEU B N 1
ATOM 1649 C CA . LEU B 1 59 ? -12.023 -0.223 11.367 1 94.12 59 LEU B CA 1
ATOM 1650 C C . LEU B 1 59 ? -12.953 -1.392 11.078 1 94.12 59 LEU B C 1
ATOM 1652 O O . LEU B 1 59 ? -13.977 -1.227 10.398 1 94.12 59 LEU B O 1
ATOM 1656 N N . GLY B 1 60 ? -12.516 -2.543 11.531 1 93.56 60 GLY B N 1
ATOM 1657 C CA . GLY B 1 60 ? -13.297 -3.742 11.281 1 93.56 60 GLY B CA 1
ATOM 1658 C C . GLY B 1 60 ? -12.953 -4.414 9.961 1 93.56 60 GLY B C 1
ATOM 1659 O O . GLY B 1 60 ? -13.609 -5.375 9.555 1 93.56 60 GLY B O 1
ATOM 1660 N N . LEU B 1 61 ? -12.031 -3.871 9.273 1 94.88 61 LEU B N 1
ATOM 1661 C CA . LEU B 1 61 ? -11.547 -4.5 8.047 1 94.88 61 LEU B CA 1
ATOM 1662 C C . LEU B 1 61 ? -10.516 -5.582 8.367 1 94.88 61 LEU B C 1
ATOM 1664 O O . LEU B 1 61 ? -9.312 -5.355 8.234 1 94.88 61 LEU B O 1
ATOM 1668 N N . THR B 1 62 ? -10.977 -6.715 8.625 1 95.31 62 THR B N 1
ATOM 1669 C CA . THR B 1 62 ? -10.125 -7.758 9.188 1 95.31 62 THR B CA 1
ATOM 1670 C C . THR B 1 62 ? -9.703 -8.758 8.117 1 95.31 62 THR B C 1
ATOM 1672 O O . THR B 1 62 ? -8.906 -9.656 8.375 1 95.31 62 THR B O 1
ATOM 1675 N N . VAL B 1 63 ? -10.227 -8.555 6.918 1 96.38 63 VAL B N 1
ATOM 1676 C CA . VAL B 1 63 ? -9.93 -9.469 5.816 1 96.38 63 VAL B CA 1
ATOM 1677 C C . VAL B 1 63 ? -9.211 -8.711 4.703 1 96.38 63 VAL B C 1
ATOM 1679 O O . VAL B 1 63 ? -9.656 -7.645 4.277 1 96.38 63 VAL B O 1
ATOM 1682 N N . GLU B 1 64 ? -8.109 -9.18 4.383 1 97.31 64 GLU B N 1
ATOM 1683 C CA . GLU B 1 64 ? -7.367 -8.688 3.229 1 97.31 64 GLU B CA 1
ATOM 1684 C C . GLU B 1 64 ? -7.078 -9.805 2.236 1 97.31 64 GLU B C 1
ATOM 1686 O O . GLU B 1 64 ? -6.598 -10.875 2.621 1 97.31 64 GLU B O 1
ATOM 1691 N N . VAL B 1 65 ? -7.391 -9.531 0.972 1 98.19 65 VAL B N 1
ATOM 1692 C CA . VAL B 1 65 ? -7.32 -10.586 -0.037 1 98.19 65 VAL B CA 1
ATOM 1693 C C . VAL B 1 65 ? -6.539 -10.086 -1.25 1 98.19 65 VAL B C 1
ATOM 1695 O O . VAL B 1 65 ? -6.727 -8.953 -1.695 1 98.19 65 VAL B O 1
ATOM 1698 N N . PHE B 1 66 ? -5.625 -10.891 -1.691 1 98.38 66 PHE B N 1
ATOM 1699 C CA . PHE B 1 66 ? -4.984 -10.703 -2.99 1 98.38 66 PHE B CA 1
ATOM 1700 C C . PHE B 1 66 ? -5.617 -11.617 -4.035 1 98.38 66 PHE B C 1
ATOM 1702 O O . PHE B 1 66 ? -5.719 -12.828 -3.834 1 98.38 66 PHE B O 1
ATOM 1709 N N . VAL B 1 67 ? -6.016 -11.023 -5.156 1 98.25 67 VAL B N 1
ATOM 1710 C CA . VAL B 1 67 ? -6.758 -11.773 -6.164 1 98.25 67 VAL B CA 1
ATOM 1711 C C . VAL B 1 67 ? -6.004 -11.742 -7.488 1 98.25 67 VAL B C 1
ATOM 1713 O O . VAL B 1 67 ? -5.785 -10.672 -8.062 1 98.25 67 VAL B O 1
ATOM 1716 N N . GLU B 1 68 ? -5.633 -12.914 -7.934 1 98.12 68 GLU B N 1
ATOM 1717 C CA . GLU B 1 68 ? -5.066 -13.062 -9.273 1 98.12 68 GLU B CA 1
ATOM 1718 C C . GLU B 1 68 ? -6.16 -13.195 -10.32 1 98.12 68 GLU B C 1
ATOM 1720 O O . GLU B 1 68 ? -7.051 -14.039 -10.195 1 98.12 68 GLU B O 1
ATOM 1725 N N . ILE B 1 69 ? -6.035 -12.391 -11.367 1 98.31 69 ILE B N 1
ATOM 1726 C CA . ILE B 1 69 ? -7.047 -12.367 -12.414 1 98.31 69 ILE B CA 1
ATOM 1727 C C . ILE B 1 69 ? -6.438 -12.844 -13.727 1 98.31 69 ILE B C 1
ATOM 1729 O O . ILE B 1 69 ? -5.344 -12.414 -14.109 1 98.31 69 ILE B O 1
ATOM 1733 N N . THR B 1 70 ? -7.113 -13.766 -14.359 1 97.88 70 THR B N 1
ATOM 1734 C CA . THR B 1 70 ? -6.812 -14.164 -15.727 1 97.88 70 THR B CA 1
ATOM 1735 C C . THR B 1 70 ? -7.91 -13.711 -16.688 1 97.88 70 THR B C 1
ATOM 1737 O O . THR B 1 70 ? -9.094 -13.898 -16.406 1 97.88 70 THR B O 1
ATOM 1740 N N . LEU 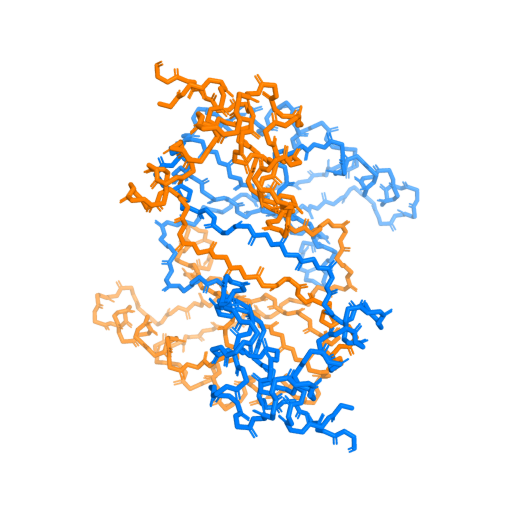B 1 71 ? -7.539 -13.094 -17.75 1 97.81 71 LEU B N 1
ATOM 1741 C CA . LEU B 1 71 ? -8.508 -12.594 -18.719 1 97.81 71 LEU B CA 1
ATOM 1742 C C . LEU B 1 71 ? -8.75 -13.617 -19.828 1 97.81 71 LEU B C 1
ATOM 1744 O O . LEU B 1 71 ? -7.941 -14.523 -20.031 1 97.81 71 LEU B O 1
ATOM 1748 N N . THR B 1 72 ? -9.867 -13.43 -20.5 1 96.31 72 THR B N 1
ATOM 1749 C CA . THR B 1 72 ? -10.242 -14.289 -21.625 1 96.31 72 THR B CA 1
ATOM 1750 C C . THR B 1 72 ? -9.32 -14.07 -22.812 1 96.31 72 THR B C 1
ATOM 1752 O O . THR B 1 72 ? -9.133 -14.969 -23.641 1 96.31 72 THR B O 1
ATOM 1755 N N . SER B 1 73 ? -8.859 -12.859 -22.953 1 93.44 73 SER B N 1
ATOM 1756 C CA . SER B 1 73 ? -7.949 -12.492 -24.031 1 93.44 73 SER B CA 1
ATOM 1757 C C . SER B 1 73 ? -7.07 -11.312 -23.641 1 93.44 73 SER B C 1
ATOM 1759 O O . SER B 1 73 ? -7.426 -10.539 -22.75 1 93.44 73 SER B O 1
ATOM 1761 N N . GLN B 1 74 ? -5.977 -11.203 -24.266 1 89.75 74 GLN B N 1
ATOM 1762 C CA . GLN B 1 74 ? -5.047 -10.109 -24 1 89.75 74 GLN B CA 1
ATOM 1763 C C . GLN B 1 74 ? -5.172 -9.008 -25.047 1 89.75 74 GLN B C 1
ATOM 1765 O O . GLN B 1 74 ? -4.254 -8.211 -25.234 1 89.75 74 GLN B O 1
ATOM 1770 N N . SER B 1 75 ? -6.324 -9.016 -25.688 1 94.56 75 SER B N 1
ATOM 1771 C CA . SER B 1 75 ? -6.559 -7.926 -26.641 1 94.56 75 SER B CA 1
ATOM 1772 C C . SER B 1 75 ? -6.641 -6.582 -25.922 1 94.56 75 SER B C 1
ATOM 1774 O O . SER B 1 75 ? -7.094 -6.504 -24.781 1 94.56 75 SER B O 1
ATOM 1776 N N . ARG B 1 76 ? -6.273 -5.582 -26.688 1 94.88 76 ARG B N 1
ATOM 1777 C CA . ARG B 1 76 ? -6.297 -4.23 -26.141 1 94.88 76 ARG B CA 1
ATOM 1778 C C . ARG B 1 76 ? -7.695 -3.857 -25.656 1 94.88 76 ARG B C 1
ATOM 1780 O O . ARG B 1 76 ? -7.848 -3.227 -24.609 1 94.88 76 ARG B O 1
ATOM 1787 N N . GLU B 1 77 ? -8.625 -4.258 -26.438 1 96.12 77 GLU B N 1
ATOM 1788 C CA . GLU B 1 77 ? -10.008 -3.912 -26.109 1 96.12 77 GLU B CA 1
ATOM 1789 C C . GLU B 1 77 ? -10.422 -4.512 -24.766 1 96.12 77 GLU B C 1
ATOM 1791 O O . GLU B 1 77 ? -10.984 -3.818 -23.922 1 96.12 77 GLU B O 1
ATOM 1796 N N . VAL B 1 78 ? -10.172 -5.758 -24.625 1 96.38 78 VAL B N 1
ATOM 1797 C CA . VAL B 1 78 ? -10.555 -6.453 -23.391 1 96.38 78 VAL B CA 1
ATOM 1798 C C . VAL B 1 78 ? -9.789 -5.867 -22.203 1 96.38 78 VAL B C 1
ATOM 1800 O O . VAL B 1 78 ? -10.375 -5.598 -21.156 1 96.38 78 VAL B O 1
ATOM 1803 N N . MET B 1 79 ? -8.523 -5.656 -22.359 1 97.31 79 MET B N 1
ATOM 1804 C CA . MET B 1 79 ? -7.688 -5.105 -21.297 1 97.31 79 MET B CA 1
ATOM 1805 C C . MET B 1 79 ? -8.148 -3.705 -20.906 1 97.31 79 MET B C 1
ATOM 1807 O O . MET B 1 79 ? -8.266 -3.389 -19.734 1 97.31 79 MET B O 1
ATOM 1811 N N . ASP B 1 80 ? -8.484 -2.893 -21.922 1 97.5 80 ASP B N 1
ATOM 1812 C CA . ASP B 1 80 ? -8.938 -1.529 -21.656 1 97.5 80 ASP B CA 1
ATOM 1813 C C . ASP B 1 80 ? -10.25 -1.526 -20.875 1 97.5 80 ASP B C 1
ATOM 1815 O O . ASP B 1 80 ? -10.414 -0.748 -19.938 1 97.5 80 ASP B O 1
ATOM 1819 N N . ARG B 1 81 ? -11.156 -2.381 -21.312 1 97.56 81 ARG B N 1
ATOM 1820 C CA . ARG B 1 81 ? -12.445 -2.473 -20.641 1 97.56 81 ARG B CA 1
ATOM 1821 C C . ARG B 1 81 ? -12.273 -2.926 -19.188 1 97.56 81 ARG B C 1
ATOM 1823 O O . ARG B 1 81 ? -12.898 -2.373 -18.281 1 97.56 81 ARG B O 1
ATOM 1830 N N . PHE B 1 82 ? -11.453 -3.869 -18.984 1 98.06 82 PHE B N 1
ATOM 1831 C CA . PHE B 1 82 ? -11.172 -4.375 -17.656 1 98.06 82 PHE B CA 1
ATOM 1832 C C . PHE B 1 82 ? -10.578 -3.283 -16.766 1 98.06 82 PHE B C 1
ATOM 1834 O O . PHE B 1 82 ? -11.086 -3.016 -15.67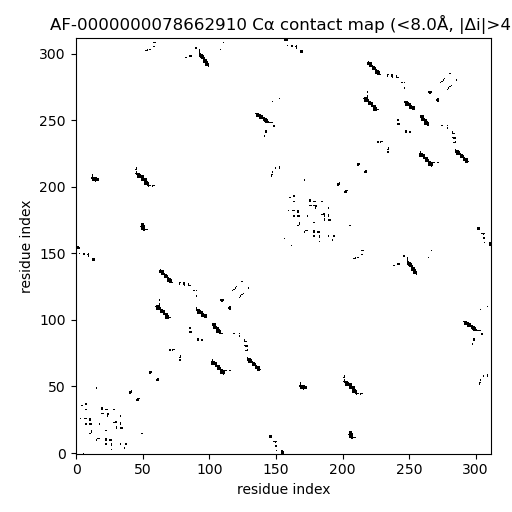2 1 98.06 82 PHE B O 1
ATOM 1841 N N . GLU B 1 83 ? -9.516 -2.582 -17.25 1 98 83 GLU B N 1
ATOM 1842 C CA . GLU B 1 83 ? -8.781 -1.58 -16.484 1 98 83 GLU B CA 1
ATOM 1843 C C . GLU B 1 83 ? -9.672 -0.388 -16.141 1 98 83 GLU B C 1
ATOM 1845 O O . GLU B 1 83 ? -9.57 0.17 -15.047 1 98 83 GLU B O 1
ATOM 1850 N N . ARG B 1 84 ? -10.539 -0.049 -17.031 1 97.25 84 ARG B N 1
ATOM 1851 C CA . ARG B 1 84 ? -11.492 1.021 -16.75 1 97.25 84 ARG B CA 1
ATOM 1852 C C . ARG B 1 84 ? -12.469 0.618 -15.648 1 97.25 84 ARG B C 1
ATOM 1854 O O . ARG B 1 84 ? -12.727 1.399 -14.727 1 97.25 84 ARG B O 1
ATOM 1861 N N . ALA B 1 85 ? -12.953 -0.567 -15.719 1 97.75 85 ALA B N 1
ATOM 1862 C CA . ALA B 1 85 ? -13.945 -1.068 -14.766 1 97.75 85 ALA B CA 1
ATOM 1863 C C . ALA B 1 85 ? -13.352 -1.166 -13.367 1 97.75 85 ALA B C 1
ATOM 1865 O O . ALA B 1 85 ? -14.047 -0.91 -12.375 1 97.75 85 ALA B O 1
ATOM 1866 N N . VAL B 1 86 ? -12.086 -1.593 -13.258 1 97.38 86 VAL B N 1
ATOM 1867 C CA . VAL B 1 86 ? -11.406 -1.707 -11.969 1 97.38 86 VAL B CA 1
ATOM 1868 C C . VAL B 1 86 ? -11.5 -0.383 -11.219 1 97.38 86 VAL B C 1
ATOM 1870 O O . VAL B 1 86 ? -11.695 -0.368 -10 1 97.38 86 VAL B O 1
ATOM 1873 N N . GLY B 1 87 ? -11.344 0.713 -11.945 1 95.12 87 GLY B N 1
ATOM 1874 C CA . GLY B 1 87 ? -11.383 2.045 -11.367 1 95.12 87 GLY B CA 1
ATOM 1875 C C . GLY B 1 87 ? -12.742 2.408 -10.789 1 95.12 87 GLY B C 1
ATOM 1876 O O . GLY B 1 87 ? -12.844 3.301 -9.945 1 95.12 87 GLY B O 1
ATOM 1877 N N . ASP B 1 88 ? -13.773 1.706 -11.156 1 93.56 88 ASP B N 1
ATOM 1878 C CA . ASP B 1 88 ? -15.148 2.025 -10.781 1 93.56 88 ASP B CA 1
ATOM 1879 C C . ASP B 1 88 ? -15.5 1.416 -9.422 1 93.56 88 ASP B C 1
ATOM 1881 O O . ASP B 1 88 ? -16.531 1.76 -8.828 1 93.56 88 ASP B O 1
ATOM 1885 N N . PHE B 1 89 ? -14.68 0.582 -8.93 1 93.31 89 PHE B N 1
ATOM 1886 C CA . PHE B 1 89 ? -15.016 -0.13 -7.707 1 93.31 89 PHE B CA 1
ATOM 1887 C C . PHE B 1 89 ? -14.078 0.273 -6.57 1 93.31 89 PHE B C 1
ATOM 1889 O O . PHE B 1 89 ? -12.906 -0.098 -6.57 1 93.31 89 PHE B O 1
ATOM 1896 N N . ASP B 1 90 ? -14.609 0.832 -5.496 1 89.69 90 ASP B N 1
ATOM 1897 C CA . ASP B 1 90 ? -13.836 1.32 -4.363 1 89.69 90 ASP B CA 1
ATOM 1898 C C . ASP B 1 90 ? -13.297 0.162 -3.527 1 89.69 90 ASP B C 1
ATOM 1900 O O . ASP B 1 90 ? -12.312 0.32 -2.799 1 89.69 90 ASP B O 1
ATOM 1904 N N . ASP B 1 91 ? -13.945 -0.932 -3.707 1 91.12 91 ASP B N 1
ATOM 1905 C CA . ASP B 1 91 ? -13.539 -2.096 -2.924 1 91.12 91 ASP B CA 1
ATOM 1906 C C . ASP B 1 91 ? -12.188 -2.629 -3.389 1 91.12 91 ASP B C 1
ATOM 1908 O O . ASP B 1 91 ? -11.531 -3.389 -2.672 1 91.12 91 ASP B O 1
ATOM 1912 N N . ILE B 1 92 ? -11.859 -2.332 -4.598 1 96.5 92 ILE B N 1
ATOM 1913 C CA . ILE B 1 92 ? -10.531 -2.67 -5.102 1 96.5 92 ILE B CA 1
ATOM 1914 C C . ILE B 1 92 ? -9.531 -1.603 -4.664 1 96.5 92 ILE B C 1
ATOM 1916 O O . ILE B 1 92 ? -9.617 -0.448 -5.09 1 96.5 92 ILE B O 1
ATOM 1920 N N . LEU B 1 93 ? -8.609 -2.033 -3.844 1 96.69 93 LEU B N 1
ATOM 1921 C CA . LEU B 1 93 ? -7.652 -1.086 -3.277 1 96.69 93 LEU B CA 1
ATOM 1922 C C . LEU B 1 93 ? -6.523 -0.794 -4.262 1 96.69 93 LEU B C 1
ATOM 1924 O O . LEU B 1 93 ? -6.047 0.34 -4.348 1 96.69 93 LEU B O 1
ATOM 1928 N N . GLU B 1 94 ? -6.062 -1.797 -4.93 1 97.88 94 GLU B N 1
ATOM 1929 C CA . GLU B 1 94 ? -4.961 -1.711 -5.883 1 97.88 94 GLU B CA 1
ATOM 1930 C C . GLU B 1 94 ? -5.113 -2.748 -6.992 1 97.88 94 GLU B C 1
ATOM 1932 O O . GLU B 1 94 ? -5.777 -3.77 -6.809 1 97.88 94 GLU B O 1
ATOM 1937 N N . CYS B 1 95 ? -4.492 -2.422 -8.086 1 98.62 95 CYS B N 1
ATOM 1938 C CA . CYS B 1 95 ? -4.465 -3.32 -9.234 1 98.62 95 CYS B CA 1
ATOM 1939 C C . CYS B 1 95 ? -3.18 -3.148 -10.031 1 98.62 95 CYS B C 1
ATOM 1941 O O . CYS B 1 95 ? -2.777 -2.023 -10.336 1 98.62 95 CYS B O 1
ATOM 1943 N N . HIS B 1 96 ? -2.596 -4.262 -10.336 1 98.56 96 HIS B N 1
ATOM 1944 C CA . HIS B 1 96 ? -1.36 -4.277 -11.109 1 98.56 96 HIS B CA 1
ATOM 1945 C C . HIS B 1 96 ? -1.481 -5.207 -12.312 1 98.56 96 HIS B C 1
ATOM 1947 O O . HIS B 1 96 ? -1.979 -6.328 -12.195 1 98.56 96 HIS B O 1
ATOM 1953 N N . LEU B 1 97 ? -1.035 -4.766 -13.484 1 98.5 97 LEU B N 1
ATOM 1954 C CA . LEU B 1 97 ? -0.734 -5.672 -14.594 1 98.5 97 LEU B CA 1
ATOM 1955 C C . LEU B 1 97 ? 0.552 -6.445 -14.32 1 98.5 97 LEU B C 1
ATOM 1957 O O . LEU B 1 97 ? 1.597 -5.852 -14.055 1 98.5 97 LEU B O 1
ATOM 1961 N N . MET B 1 98 ? 0.515 -7.707 -14.539 1 98.12 98 MET B N 1
ATOM 1962 C CA . MET B 1 98 ? 1.596 -8.547 -14.031 1 98.12 98 MET B CA 1
ATOM 1963 C C . MET B 1 98 ? 2.328 -9.234 -15.18 1 98.12 98 MET B C 1
ATOM 1965 O O . MET B 1 98 ? 1.743 -9.492 -16.234 1 98.12 98 MET B O 1
ATOM 1969 N N . SER B 1 99 ? 3.617 -9.617 -14.969 1 96.06 99 SER B N 1
ATOM 1970 C CA . SER B 1 99 ? 4.414 -10.398 -15.914 1 96.06 99 SER B CA 1
ATOM 1971 C C . SER B 1 99 ? 4.273 -11.891 -15.656 1 96.06 99 SER B C 1
ATOM 1973 O O . SER B 1 99 ? 4.758 -12.711 -16.438 1 96.06 99 SER B O 1
ATOM 1975 N N . GLY B 1 100 ? 3.605 -12.281 -14.625 1 85.56 100 GLY B N 1
ATOM 1976 C CA . GLY B 1 100 ? 3.582 -13.68 -14.211 1 85.56 100 GLY B CA 1
ATOM 1977 C C . GLY B 1 100 ? 2.404 -14.453 -14.773 1 85.56 100 GLY B C 1
ATOM 1978 O O . GLY B 1 100 ? 1.883 -14.102 -15.836 1 85.56 100 GLY B O 1
ATOM 1979 N N . ALA B 1 101 ? 2.055 -15.531 -14.07 1 88.19 101 ALA B N 1
ATOM 1980 C CA . ALA B 1 101 ? 1.021 -16.453 -14.531 1 88.19 101 ALA B CA 1
ATOM 1981 C C . ALA B 1 101 ? -0.342 -15.766 -14.586 1 88.19 101 ALA B C 1
ATOM 1983 O O . ALA B 1 101 ? -1.159 -16.062 -15.461 1 88.19 101 ALA B O 1
ATOM 1984 N N . ALA B 1 102 ? -0.555 -14.875 -13.711 1 93.69 102 ALA B N 1
ATOM 1985 C CA . ALA B 1 102 ? -1.8 -14.109 -13.734 1 93.69 102 ALA B CA 1
ATOM 1986 C C . ALA B 1 102 ? -1.64 -12.82 -14.531 1 93.69 102 ALA B C 1
ATOM 1988 O O . ALA B 1 102 ? -0.562 -12.219 -14.555 1 93.69 102 ALA B O 1
ATOM 1989 N N . ASP B 1 103 ? -2.75 -12.383 -15.164 1 97.69 103 ASP B N 1
ATOM 1990 C CA . ASP B 1 103 ? -2.723 -11.125 -15.906 1 97.69 103 ASP B CA 1
ATOM 1991 C C . ASP B 1 103 ? -2.699 -9.922 -14.969 1 97.69 103 ASP B C 1
ATOM 1993 O O . ASP B 1 103 ? -1.947 -8.969 -15.188 1 97.69 103 ASP B O 1
ATOM 1997 N N . TYR B 1 104 ? -3.529 -9.992 -13.945 1 98.44 104 TYR B N 1
ATOM 1998 C CA . TYR B 1 104 ? -3.596 -8.898 -12.992 1 98.44 104 TYR B CA 1
ATOM 1999 C C . TYR B 1 104 ? -3.562 -9.414 -11.555 1 98.44 104 TYR B C 1
ATOM 2001 O O . TYR B 1 104 ? -3.971 -10.547 -11.289 1 98.44 104 TYR B O 1
ATOM 2009 N N . LEU B 1 105 ? -3.047 -8.594 -10.633 1 98.56 105 LEU B N 1
ATOM 2010 C CA . LEU B 1 105 ? -3.133 -8.797 -9.195 1 98.56 105 LEU B CA 1
ATOM 2011 C C . LEU B 1 105 ? -3.898 -7.66 -8.523 1 98.56 105 LEU B C 1
ATOM 2013 O O . LEU B 1 105 ? -3.541 -6.492 -8.68 1 98.56 105 LEU B O 1
ATOM 2017 N N . LEU B 1 106 ? -4.98 -7.988 -7.844 1 98.62 106 LEU B N 1
ATOM 2018 C CA . LEU B 1 106 ? -5.793 -7.027 -7.109 1 98.62 106 LEU B CA 1
ATOM 2019 C C . LEU B 1 106 ? -5.594 -7.184 -5.605 1 98.62 106 LEU B C 1
ATOM 2021 O O . LEU B 1 106 ? -5.281 -8.273 -5.125 1 98.62 106 LEU B O 1
ATOM 2025 N N . ARG B 1 107 ? -5.738 -6.172 -4.906 1 98.44 107 ARG B N 1
ATOM 2026 C CA . ARG B 1 107 ? -5.84 -6.164 -3.451 1 98.44 107 ARG B CA 1
ATOM 2027 C C . ARG B 1 107 ? -7.215 -5.688 -3 1 98.44 107 ARG B C 1
ATOM 2029 O O . ARG B 1 107 ? -7.707 -4.656 -3.473 1 98.44 107 ARG B O 1
ATOM 2036 N N . VAL B 1 108 ? -7.844 -6.414 -2.098 1 97.75 108 VAL B N 1
ATOM 2037 C CA . VAL B 1 108 ? -9.188 -6.117 -1.615 1 97.75 108 VAL B CA 1
ATOM 2038 C C . VAL B 1 108 ? -9.227 -6.23 -0.093 1 97.75 108 VAL B C 1
ATOM 2040 O O . VAL B 1 108 ? -8.562 -7.09 0.49 1 97.75 108 VAL B O 1
ATOM 2043 N N . ALA B 1 109 ? -9.977 -5.422 0.516 1 95.44 109 ALA B N 1
ATOM 2044 C CA . ALA B 1 109 ? -10.219 -5.504 1.955 1 95.44 109 ALA B CA 1
ATOM 2045 C C . ALA B 1 109 ? -11.703 -5.652 2.258 1 95.44 109 ALA B C 1
ATOM 2047 O O . ALA B 1 109 ? -12.547 -5.074 1.563 1 95.44 109 ALA B O 1
ATOM 2048 N N . ALA B 1 110 ? -12.008 -6.379 3.246 1 96.06 110 ALA B N 1
ATOM 2049 C CA . ALA B 1 110 ? -13.383 -6.609 3.691 1 96.06 110 ALA B CA 1
ATOM 2050 C C . ALA B 1 110 ? -13.445 -6.746 5.211 1 96.06 110 ALA B C 1
ATOM 2052 O O . ALA B 1 110 ? -12.438 -7.023 5.859 1 96.06 110 ALA B O 1
ATOM 2053 N N . CYS B 1 111 ? -14.641 -6.57 5.758 1 94.5 111 CYS B N 1
ATOM 2054 C CA . CYS B 1 111 ? -14.844 -6.688 7.195 1 94.5 111 CYS B CA 1
ATOM 2055 C C . CYS B 1 111 ? -14.805 -8.148 7.633 1 94.5 111 CYS B C 1
ATOM 2057 O O . CYS B 1 111 ? -14.383 -8.461 8.75 1 94.5 111 CYS B O 1
ATOM 2059 N N . ASP B 1 112 ? -15.367 -8.992 6.789 1 94.94 112 ASP B N 1
ATOM 2060 C CA . ASP B 1 112 ? -15.445 -10.422 7.055 1 94.94 112 ASP B CA 1
ATOM 2061 C C . ASP B 1 112 ? -15.633 -11.211 5.762 1 94.94 112 ASP B C 1
ATOM 2063 O O . ASP B 1 112 ? -15.609 -10.641 4.668 1 94.94 112 ASP B O 1
ATOM 2067 N N . LEU B 1 113 ? -15.727 -12.508 5.93 1 96.06 113 LEU B N 1
ATOM 2068 C CA . LEU B 1 113 ? -15.836 -13.383 4.77 1 96.06 113 LEU B CA 1
ATOM 2069 C C . LEU B 1 113 ? -17.141 -13.133 4.023 1 96.06 113 LEU B C 1
ATOM 2071 O O . LEU B 1 113 ? -17.188 -13.242 2.795 1 96.06 113 LEU B O 1
ATOM 2075 N N . ASP B 1 114 ? -18.188 -12.805 4.793 1 96.62 114 ASP B N 1
ATOM 2076 C CA . ASP B 1 114 ? -19.484 -12.523 4.168 1 96.62 114 ASP B CA 1
ATOM 2077 C C . ASP B 1 114 ? -19.391 -11.297 3.264 1 96.62 114 ASP B C 1
ATOM 2079 O O . ASP B 1 114 ? -19.922 -11.305 2.145 1 96.62 114 ASP B O 1
ATOM 2083 N N . GLN B 1 115 ? -18.828 -10.258 3.791 1 94.75 115 GLN B N 1
ATOM 2084 C CA . GLN B 1 115 ? -18.672 -9.07 2.951 1 94.75 115 GLN B CA 1
ATOM 2085 C C . GLN B 1 115 ? -17.781 -9.367 1.743 1 94.75 115 GLN B C 1
ATOM 2087 O O . GLN B 1 115 ? -18.031 -8.859 0.648 1 94.75 115 GLN B O 1
ATOM 2092 N N . TYR B 1 116 ? -16.719 -10.211 1.98 1 97.12 116 TYR B N 1
ATOM 2093 C CA . TYR B 1 116 ? -15.891 -10.547 0.837 1 97.12 116 TYR B CA 1
ATOM 2094 C C . TYR B 1 116 ? -16.688 -11.297 -0.223 1 97.12 116 TYR B C 1
ATOM 2096 O O . TYR B 1 116 ? -16.516 -11.062 -1.421 1 97.12 116 TYR B O 1
ATOM 2104 N N . ASP B 1 117 ? -17.422 -12.18 0.229 1 97.25 117 ASP B N 1
ATOM 2105 C CA . ASP B 1 117 ? -18.266 -12.914 -0.706 1 97.25 117 ASP B CA 1
ATOM 2106 C C . ASP B 1 117 ? -19.125 -11.953 -1.531 1 97.25 117 ASP B C 1
ATOM 2108 O O . ASP B 1 117 ? -19.266 -12.125 -2.744 1 97.25 117 ASP B O 1
ATOM 2112 N N . ARG B 1 118 ? -19.688 -10.961 -0.896 1 96.12 118 ARG B N 1
ATOM 2113 C CA . ARG B 1 118 ? -20.5 -9.969 -1.599 1 96.12 118 ARG B CA 1
ATOM 2114 C C . ARG B 1 118 ? -19.656 -9.188 -2.604 1 96.12 118 ARG B C 1
ATOM 2116 O O . ARG B 1 118 ? -20.078 -8.961 -3.734 1 96.12 118 ARG B O 1
ATOM 2123 N N . ILE B 1 119 ? -18.484 -8.805 -2.174 1 95.62 119 ILE B N 1
ATOM 2124 C CA . ILE B 1 119 ? -17.578 -8.094 -3.072 1 95.62 119 ILE B CA 1
ATOM 2125 C C . ILE B 1 119 ? -17.234 -8.977 -4.273 1 95.62 119 ILE B C 1
ATOM 2127 O O . ILE B 1 119 ? -17.234 -8.508 -5.414 1 95.62 119 ILE B O 1
ATOM 2131 N N . HIS B 1 120 ? -16.922 -10.219 -3.988 1 97.06 120 HIS B N 1
ATOM 2132 C CA . HIS B 1 120 ? -16.609 -11.164 -5.051 1 97.06 120 HIS B CA 1
ATOM 2133 C C . HIS B 1 120 ? -17.734 -11.242 -6.074 1 97.06 120 HIS B C 1
ATOM 2135 O O . HIS B 1 120 ? -17.5 -11.133 -7.277 1 97.06 120 HIS B O 1
ATOM 2141 N N . ARG B 1 121 ? -18.938 -11.312 -5.605 1 96.31 121 ARG B N 1
ATOM 2142 C CA . ARG B 1 121 ? -20.094 -11.516 -6.465 1 96.31 121 ARG B CA 1
ATOM 2143 C C . ARG B 1 121 ? -20.469 -10.219 -7.18 1 96.31 121 ARG B C 1
ATOM 2145 O O . ARG B 1 121 ? -20.734 -10.227 -8.383 1 96.31 121 ARG B O 1
ATOM 2152 N N . ASP B 1 122 ? -20.406 -9.148 -6.477 1 95.56 122 ASP B N 1
ATOM 2153 C CA . ASP B 1 122 ? -21 -7.914 -6.973 1 95.56 122 ASP B CA 1
ATOM 2154 C C . ASP B 1 122 ? -19.953 -7.016 -7.621 1 95.56 122 ASP B C 1
ATOM 2156 O O . ASP B 1 122 ? -20.297 -6.039 -8.289 1 95.56 122 ASP B O 1
ATOM 2160 N N . CYS B 1 123 ? -18.734 -7.305 -7.434 1 95.62 123 CYS B N 1
ATOM 2161 C CA . CYS B 1 123 ? -17.656 -6.48 -7.988 1 95.62 123 CYS B CA 1
ATOM 2162 C C . CYS B 1 123 ? -16.734 -7.309 -8.867 1 95.62 123 CYS B C 1
ATOM 2164 O O . CYS B 1 123 ? -16.766 -7.195 -10.094 1 95.62 123 CYS B O 1
ATOM 2166 N N . LEU B 1 124 ? -16.062 -8.281 -8.344 1 97.12 124 LEU B N 1
ATOM 2167 C CA . LEU B 1 124 ? -15.016 -9.008 -9.062 1 97.12 124 LEU B CA 1
ATOM 2168 C C . LEU B 1 124 ? -15.602 -9.828 -10.203 1 97.12 124 LEU B C 1
ATOM 2170 O O . LEU B 1 124 ? -15.078 -9.805 -11.32 1 97.12 124 LEU B O 1
ATOM 2174 N N . ALA B 1 125 ? -16.688 -10.508 -9.914 1 95.94 125 ALA B N 1
ATOM 2175 C CA . ALA B 1 125 ? -17.312 -11.375 -10.914 1 95.94 125 ALA B CA 1
ATOM 2176 C C . ALA B 1 125 ? -17.953 -10.562 -12.023 1 95.94 125 ALA B C 1
ATOM 2178 O O . ALA B 1 125 ? -18.312 -11.109 -13.07 1 95.94 125 ALA B O 1
ATOM 2179 N N . ARG B 1 126 ? -18.062 -9.266 -11.836 1 95.31 126 ARG B N 1
ATOM 2180 C CA . ARG B 1 126 ? -18.688 -8.398 -12.828 1 95.31 126 ARG B CA 1
ATOM 2181 C C . ARG B 1 126 ? -17.641 -7.707 -13.688 1 95.31 126 ARG B C 1
ATOM 2183 O O . ARG B 1 126 ? -17.984 -7.004 -14.641 1 95.31 126 ARG B O 1
ATOM 2190 N N . LEU B 1 127 ? -16.422 -7.871 -13.367 1 97.38 127 LEU B N 1
ATOM 2191 C CA . LEU B 1 127 ? -15.359 -7.293 -14.18 1 97.38 127 LEU B CA 1
ATOM 2192 C C . LEU B 1 127 ? -15.336 -7.914 -15.57 1 97.38 127 LEU B C 1
ATOM 2194 O O . LEU B 1 127 ? -15.383 -9.141 -15.711 1 97.38 127 LEU B O 1
ATOM 2198 N N . PRO B 1 128 ? -15.227 -7.121 -16.562 1 97.31 128 PRO B N 1
ATOM 2199 C CA . PRO B 1 128 ? -15.289 -7.641 -17.938 1 97.31 128 PRO B CA 1
ATOM 2200 C C . PRO B 1 128 ? -14.062 -8.477 -18.297 1 97.31 128 PRO B C 1
ATOM 2202 O O . PRO B 1 128 ? -12.945 -8.164 -17.875 1 97.31 128 PRO B O 1
ATOM 2205 N N . GLY B 1 129 ? -14.273 -9.492 -19.078 1 97.38 129 GLY B N 1
ATOM 2206 C CA . GLY B 1 129 ? -13.195 -10.242 -19.703 1 97.38 129 GLY B CA 1
ATOM 2207 C C . GLY B 1 129 ? -12.5 -11.195 -18.75 1 97.38 129 GLY B C 1
ATOM 2208 O O . GLY B 1 129 ? -11.43 -11.719 -19.062 1 97.38 129 GLY B O 1
ATOM 2209 N N . VAL B 1 130 ? -13.07 -11.43 -17.578 1 97.56 130 VAL B N 1
ATOM 2210 C CA . VAL B 1 130 ? -12.422 -12.289 -16.609 1 97.56 130 VAL B CA 1
ATOM 2211 C C . VAL B 1 130 ? -12.727 -13.758 -16.922 1 97.56 130 VAL B C 1
ATOM 2213 O O . VAL B 1 130 ? -13.898 -14.133 -17.078 1 97.56 130 VAL B O 1
ATOM 2216 N N . SER B 1 131 ? -11.711 -14.484 -17.031 1 97.12 131 SER B N 1
ATOM 2217 C CA . SER B 1 131 ? -11.867 -15.914 -17.297 1 97.12 131 SER B CA 1
ATOM 2218 C C . SER B 1 131 ? -11.672 -16.734 -16.016 1 97.12 131 SER B C 1
ATOM 2220 O O . SER B 1 131 ? -12.289 -17.781 -15.852 1 97.12 131 SER B O 1
ATOM 2222 N N . ALA B 1 132 ? -10.82 -16.281 -15.156 1 97.19 132 ALA B N 1
ATOM 2223 C CA . ALA B 1 132 ? -10.547 -17 -13.914 1 97.19 132 ALA B CA 1
ATOM 2224 C C . ALA B 1 132 ? -10.047 -16.062 -12.828 1 97.19 132 ALA B C 1
ATOM 2226 O O . ALA B 1 132 ? -9.469 -15.008 -13.125 1 97.19 132 ALA B O 1
ATOM 2227 N N . MET B 1 133 ? -10.266 -16.484 -11.641 1 97.12 133 MET B N 1
ATOM 2228 C CA . MET B 1 133 ? -9.789 -15.766 -10.461 1 97.12 133 MET B CA 1
ATOM 2229 C C . MET B 1 133 ? -9.227 -16.734 -9.43 1 97.12 133 MET B C 1
ATOM 2231 O O . MET B 1 133 ? -9.766 -17.812 -9.227 1 97.12 133 MET B O 1
ATOM 2235 N N . ARG B 1 134 ? -8.203 -16.328 -8.789 1 96.81 134 ARG B N 1
ATOM 2236 C CA . ARG B 1 134 ? -7.652 -17.047 -7.633 1 96.81 134 ARG B CA 1
ATOM 2237 C C . ARG B 1 134 ? -7.465 -16.094 -6.453 1 96.81 134 ARG B C 1
ATOM 2239 O O . ARG B 1 134 ? -6.668 -15.156 -6.523 1 96.81 134 ARG B O 1
ATOM 2246 N N . SER B 1 135 ? -8.219 -16.375 -5.383 1 97.12 135 SER B N 1
ATOM 2247 C CA . SER B 1 135 ? -8.156 -15.531 -4.195 1 97.12 135 SER B CA 1
ATOM 2248 C C . SER B 1 135 ? -7.25 -16.125 -3.129 1 97.12 135 SER B C 1
ATOM 2250 O O . SER B 1 135 ? -7.32 -17.328 -2.85 1 97.12 135 SER B O 1
ATOM 2252 N N . SER B 1 136 ? -6.371 -15.328 -2.623 1 97.81 136 SER B N 1
ATOM 2253 C CA . SER B 1 136 ? -5.52 -15.703 -1.5 1 97.81 136 SER B CA 1
ATOM 2254 C C . SER B 1 136 ? -5.641 -14.703 -0.353 1 97.81 136 SER B C 1
ATOM 2256 O O . SER B 1 136 ? -5.512 -13.492 -0.559 1 97.81 136 SER B O 1
ATOM 2258 N N . PHE B 1 137 ? -5.828 -15.195 0.809 1 98 137 PHE B N 1
ATOM 2259 C CA . PHE B 1 137 ? -6.07 -14.336 1.962 1 98 137 PHE B CA 1
ATOM 2260 C C . PHE B 1 137 ? -4.766 -14.031 2.691 1 98 137 PHE B C 1
ATOM 2262 O O . PHE B 1 137 ? -3.939 -14.922 2.895 1 98 137 PHE B O 1
ATOM 2269 N N . SER B 1 138 ? -4.57 -12.797 3.021 1 98.38 138 SER B N 1
ATOM 2270 C CA . SER B 1 138 ? -3.533 -12.445 3.986 1 98.38 138 SER B CA 1
ATOM 2271 C C . SER B 1 138 ? -3.936 -12.844 5.402 1 98.38 138 SER B C 1
ATOM 2273 O O . SER B 1 138 ? -4.793 -12.203 6.016 1 98.38 138 SER B O 1
ATOM 2275 N N . LEU B 1 139 ? -3.344 -13.891 5.895 1 97.19 139 LEU B N 1
ATOM 2276 C CA . LEU B 1 139 ? -3.676 -14.375 7.23 1 97.19 139 LEU B CA 1
ATOM 2277 C C . LEU B 1 139 ? -3.08 -13.477 8.305 1 97.19 139 LEU B C 1
ATOM 2279 O O . LEU B 1 139 ? -3.682 -13.281 9.367 1 97.19 139 LEU B O 1
ATOM 2283 N N . ARG B 1 140 ? -1.969 -12.977 8.055 1 96.56 140 ARG B N 1
ATOM 2284 C CA . ARG B 1 140 ? -1.262 -12.047 8.938 1 96.56 140 ARG B CA 1
ATOM 2285 C C . ARG B 1 140 ? -0.357 -11.117 8.141 1 96.56 140 ARG B C 1
ATOM 2287 O O . ARG B 1 140 ? 0.335 -11.555 7.219 1 96.56 140 ARG B O 1
ATOM 2294 N N . ARG B 1 141 ? -0.473 -9.922 8.453 1 96.75 141 ARG B N 1
ATOM 2295 C CA . ARG B 1 141 ? 0.474 -8.961 7.895 1 96.75 141 ARG B CA 1
ATOM 2296 C C . ARG B 1 141 ? 1.759 -8.914 8.719 1 96.75 141 ARG B C 1
ATOM 2298 O O . ARG B 1 141 ? 1.751 -8.477 9.867 1 96.75 141 ARG B O 1
ATOM 2305 N N . ILE B 1 142 ? 2.854 -9.289 8.148 1 97.81 142 ILE B N 1
ATOM 2306 C CA . ILE B 1 142 ? 4.129 -9.383 8.844 1 97.81 142 ILE B CA 1
ATOM 2307 C C . ILE B 1 142 ? 4.84 -8.031 8.805 1 97.81 142 ILE B C 1
ATOM 2309 O O . ILE B 1 142 ? 5.461 -7.625 9.789 1 97.81 142 ILE B O 1
ATOM 2313 N N . LYS B 1 143 ? 4.773 -7.41 7.715 1 96.88 143 LYS B N 1
ATOM 2314 C CA . LYS B 1 143 ? 5.391 -6.102 7.527 1 96.88 143 LYS B CA 1
ATOM 2315 C C . LYS B 1 143 ? 4.48 -5.168 6.734 1 96.88 143 LYS B C 1
ATOM 2317 O O . LYS B 1 143 ? 4.051 -5.504 5.629 1 96.88 143 LYS B O 1
ATOM 2322 N N . LYS B 1 144 ? 4.168 -3.996 7.285 1 93.88 144 LYS B N 1
ATOM 2323 C CA . LYS B 1 144 ? 3.344 -2.982 6.633 1 93.88 144 LYS B CA 1
ATOM 2324 C C . LYS B 1 144 ? 4.203 -1.987 5.863 1 93.88 144 LYS B C 1
ATOM 2326 O O . LYS B 1 144 ? 5.266 -1.574 6.336 1 93.88 144 LYS B O 1
ATOM 2331 N N . MET B 1 145 ? 3.641 -1.615 4.727 1 91.88 145 MET B N 1
ATOM 2332 C CA . MET B 1 145 ? 4.359 -0.582 3.986 1 91.88 145 MET B CA 1
ATOM 2333 C C . MET B 1 145 ? 4.203 0.777 4.66 1 91.88 145 MET B C 1
ATOM 2335 O O . MET B 1 145 ? 3.086 1.216 4.938 1 91.88 145 MET B O 1
ATOM 2339 N N . GLN B 1 146 ? 5.301 1.429 4.918 1 88.88 146 GLN B N 1
ATOM 2340 C CA . GLN B 1 146 ? 5.301 2.742 5.551 1 88.88 146 GLN B CA 1
ATOM 2341 C C . GLN B 1 146 ? 5.855 3.809 4.605 1 88.88 146 GLN B C 1
ATOM 2343 O O . GLN B 1 146 ? 5.926 4.984 4.965 1 88.88 146 GLN B O 1
ATOM 2348 N N . GLY B 1 147 ? 6.223 3.346 3.439 1 92.75 147 GLY B N 1
ATOM 2349 C CA . GLY B 1 147 ? 6.879 4.191 2.455 1 92.75 147 GLY B CA 1
ATOM 2350 C C . GLY B 1 147 ? 7.969 3.473 1.679 1 92.75 147 GLY B C 1
ATOM 2351 O O . GLY B 1 147 ? 8.164 2.268 1.85 1 92.75 147 GLY B O 1
ATOM 2352 N N . TYR B 1 148 ? 8.617 4.242 0.822 1 95.44 148 TYR B N 1
ATOM 2353 C CA . TYR B 1 148 ? 9.711 3.703 0.017 1 95.44 148 TYR B CA 1
ATOM 2354 C C . TYR B 1 148 ? 11.055 3.932 0.698 1 95.44 148 TYR B C 1
ATOM 2356 O O . TYR B 1 148 ? 11.227 4.902 1.438 1 95.44 148 TYR B O 1
ATOM 2364 N N . PRO B 1 149 ? 11.992 3.006 0.507 1 91.19 149 PRO B N 1
ATOM 2365 C CA . PRO B 1 149 ? 13.328 3.203 1.059 1 91.19 149 PRO B CA 1
ATOM 2366 C C . PRO B 1 149 ? 14.156 4.211 0.259 1 91.19 149 PRO B C 1
ATOM 2368 O O . PRO B 1 149 ? 14.961 3.818 -0.589 1 91.19 149 PRO B O 1
ATOM 2371 N N . VAL B 1 150 ? 14.086 5.43 0.554 1 91.25 150 VAL B N 1
ATOM 2372 C CA . VAL B 1 150 ? 14.625 6.477 -0.308 1 91.25 150 VAL B CA 1
ATOM 2373 C C . VAL B 1 150 ? 16.062 6.797 0.104 1 91.25 150 VAL B C 1
ATOM 2375 O O . VAL B 1 150 ? 16.812 7.41 -0.659 1 91.25 150 VAL B O 1
ATOM 2378 N N . ARG B 1 151 ? 16.453 6.406 1.25 1 80.75 151 ARG B N 1
ATOM 2379 C CA . ARG B 1 151 ? 17.781 6.785 1.729 1 80.75 151 ARG B CA 1
ATOM 2380 C C . ARG B 1 151 ? 18.875 6.129 0.892 1 80.75 151 ARG B C 1
ATOM 2382 O O . ARG B 1 151 ? 19.969 6.668 0.768 1 80.75 151 ARG B O 1
ATOM 2389 N N . ARG B 1 152 ? 18.578 5.047 0.202 1 76.94 152 ARG B N 1
ATOM 2390 C CA . ARG B 1 152 ? 19.609 4.301 -0.503 1 76.94 152 ARG B CA 1
ATOM 2391 C C . ARG B 1 152 ? 19.531 4.539 -2.008 1 76.94 152 ARG B C 1
ATOM 2393 O O . ARG B 1 152 ? 20.25 3.896 -2.781 1 76.94 152 ARG B O 1
ATOM 2400 N N . LEU B 1 153 ? 18.719 5.488 -2.361 1 84.44 153 LEU B N 1
ATOM 2401 C CA . LEU B 1 153 ? 18.578 5.773 -3.787 1 84.44 153 LEU B CA 1
ATOM 2402 C C . LEU B 1 153 ? 19.828 6.473 -4.316 1 84.44 153 LEU B C 1
ATOM 2404 O O . LEU B 1 153 ? 20.469 7.234 -3.592 1 84.44 153 LEU B O 1
ATOM 2408 N N . PRO B 1 154 ? 20.156 6.02 -5.492 1 76.81 154 PRO B N 1
ATOM 2409 C CA . PRO B 1 154 ? 21.297 6.719 -6.086 1 76.81 154 PRO B CA 1
ATOM 2410 C C . PRO B 1 154 ? 21.031 8.203 -6.297 1 76.81 154 PRO B C 1
ATOM 2412 O O . PRO B 1 154 ? 19.906 8.594 -6.625 1 76.81 154 PRO B O 1
ATOM 2415 N N . THR B 1 155 ? 21.812 9.031 -5.73 1 68.12 155 THR B N 1
ATOM 2416 C CA . THR B 1 155 ? 21.719 10.469 -5.965 1 68.12 155 THR B CA 1
ATOM 2417 C C . THR B 1 155 ? 22.25 10.82 -7.352 1 68.12 155 THR B C 1
ATOM 2419 O O . THR B 1 155 ? 23.312 10.359 -7.758 1 68.12 155 THR B O 1
ATOM 2422 N N . PRO B 1 156 ? 21.484 11.578 -8.227 1 55.44 156 PRO B N 1
ATOM 2423 C CA . PRO B 1 156 ? 22.141 11.961 -9.484 1 55.44 156 PRO B CA 1
ATOM 2424 C C . PRO B 1 156 ? 23.453 12.711 -9.266 1 55.44 156 PRO B C 1
ATOM 2426 O O . PRO B 1 156 ? 23.641 13.352 -8.227 1 55.44 156 PRO B O 1
#

Nearest PDB structures (foldseek):
  2p6s-assembly1_H  TM=9.568E-01  e=1.395E-15  Neisseria meningitidis MC58
  3i4p-assembly1_A  TM=9.598E-01  e=2.786E-14  Agrobacterium fabrum str. C58
  2gqq-assembly1_A-2  TM=9.516E-01  e=1.170E-13  Escherichia coli
  2efo-assembly1_A  TM=9.256E-01  e=2.347E-11  Sulfurisphaera tokodaii str. 7
  4pcq-assembly2_C  TM=7.319E-01  e=2.335E-12  Mycobacterium tuberculosis H37Rv

pLDDT: mean 95.1, std 5.16, range [55.44, 98.62]

Solvent-accessible surface area (backbone atoms only — not comparable to full-atom values): 16431 Å² total; per-residue (Å²): 106,52,71,65,54,30,45,47,52,48,48,28,21,65,38,48,75,57,48,60,61,59,47,8,61,74,62,74,42,51,48,68,60,38,51,52,49,51,51,49,36,41,74,71,41,37,42,63,44,35,21,42,40,67,33,47,61,75,71,44,37,66,33,38,35,40,33,35,31,31,55,68,55,88,45,67,67,45,47,49,52,26,60,56,51,53,73,72,38,68,58,50,34,29,31,25,35,39,70,47,96,34,46,29,43,34,33,34,63,22,56,38,70,66,54,37,51,49,44,43,60,72,44,61,68,62,42,55,51,62,64,46,74,46,80,28,38,45,76,39,78,76,38,76,67,64,60,75,68,46,79,77,51,84,59,121,106,54,70,64,53,30,46,47,51,47,48,28,20,65,39,48,77,57,48,59,61,59,47,8,60,74,62,74,43,51,49,67,58,39,51,53,48,52,52,50,35,41,73,72,42,36,42,63,44,34,21,42,41,66,34,48,62,76,70,44,36,65,33,39,34,41,33,34,31,31,56,72,54,88,46,67,66,46,47,50,51,26,59,56,51,54,74,73,38,69,60,50,33,28,29,27,35,38,68,46,96,35,45,28,43,33,33,34,65,23,56,38,71,68,53,38,51,48,44,44,60,72,46,62,69,63,42,55,50,62,64,46,75,46,80,28,38,45,76,40,78,76,38,74,66,65,60,76,70,47,77,76,49,85,61,119

Sequence (312 aa):
MDRADLALLEAIQADSALSISDLAEKVSLSPSACHRRIKALEQSGVIASYGARLEPRLLGLTVEVFVEITLTSQSREVMDRFERAVGDFDDILECHLMSGAADYLLRVAACDLDQYDRIHRDCLARLPGVSAMRSSFSLRRIKKMQGYPVRRLPTPMDRADLALLEAIQADSALSISDLAEKVSLSPSACHRRIKALEQSGVIASYGARLEPRLLGLTVEVFVEITLTSQSREVMDRFERAVGDFDDILECHLMSGAADYLLRVAACDLDQYDRIHRDCLARLPGVSAMRSSFSLRRIKKMQGYPVRRLPTP

Foldseek 3Di:
DDLLLLLLVVVCLQPVPDDLCRSCVSSVHDSVVSVVSVVVCVVVCVPVDDDDDDDCVVVLQPWKKKKFFAFQDPDPVQVVQQVVLLVVDVQWPDKDQDPDPGRMITMGIDNDPVRVVVCCVVRVVPRGRTDDMDMDIDPDDPDDDSDDNRNPDDDD/DDLLLLLLVVVCLQPVPDDLCRSCVSSVHDSVVSVVSVVVCVVVCVPVDDDDDDDCVVVLQQWKKKKFFAFQDPDPVQVVQLVVLLVVDPQWPDKDQDPDPGRMITMGIDNDPVRVVVCCVVRVVPRGRTDDMDMDIDPDDPDDDSDDNRNPDDDD

InterPro domains:
  IPR000485 AsnC-type HTH domain [PR00033] (1-17)
  IPR000485 AsnC-type HTH domain [PR00033] (17-28)
  IPR000485 AsnC-type HTH domain [PR00033] (28-47)
  IPR000485 AsnC-type HTH domain [PS50956] (1-62)
  IPR011008 Dimeric alpha-beta barrel [SSF54909] (62-149)
  IPR011991 ArsR-like helix-turn-helix domain [cd00090] (2-73)
  IPR019887 Transcription regulator AsnC/Lrp, ligand binding domain [PF01037] (64-145)
  IPR019888 Transcription regulator AsnC-like [SM00344] (1-110)
  IPR036388 Winged helix-like DNA-binding domain superfamily [G3DSA:1.10.10.10] (1-52)
  IPR036390 Winged helix DNA-binding domain superfamily [SSF46785] (1-91)

Organism: Novosphingobium aromaticivorans (strain ATCC 700278 / DSM 12444 / CCUG 56034 / CIP 105152 / NBRC 16084 / F199) (NCBI:txid279238)